Protein AF-A0A0M8WF80-F1 (afdb_monomer)

Secondary structure (DSSP, 8-state):
----TTTTSPPHHHHHHHHHHHHHHHHHHHHHHHHTTPPP--HHHHHHHHHHH-TTS-HHHHHHHHHHHHHHHHHHHHHHHT--SHHHHHHHHHHHHHHHHHS---S--HHHHHHHHHHHHHHTSTTHHHHHHHHHHHHHHHHHHHHHHHHHHHHHHTT------HHHHHTTGGGG-HHHHHHHHHTTS-HHHHHHTHHHHHHHHHHHHHHHHHHHHHHHHHHHTTSTT---GGGSS--HHHHHHHHHHHHHHHHHHHHHHHHTT-HHHHHHHHHHHHHHHHHTT--STTSSS------

Foldseek 3Di:
DDDDPPPPPDDPVRCVLLVVQLVLLLVLLVVLCVVLVQDDDQLSLLSSLQCQLAVPDHNVLQNLLSLLVSLLRSVVCCLVPPDDDLVVLCVVLVLLLVCLLPLDDPDSNSSSVSSSVSSVVLVPQPQCVVCSVVSSVLSVLLSVLSSVLQVVLQCVLVVHDDPDALVNNLSSLSVVVQCRSLVSNVSSDDNVLCVVCVVLLVLLLSLLSSLLLLLLLLLCVVPQVVDGRGDHSVVHPDDNVVSVVSSVVSLVVSCVSLVVVVVVVPSSSSSSNSSSVSSNVDSVPHDSPPHRDPDPPPD

Radius of gyration: 19.23 Å; Cα contacts (8 Å, |Δi|>4): 355; chains: 1; bounding box: 64×38×46 Å

Nearest PDB structures (foldseek):
  7e4n-assembly1_A-2  TM=9.044E-01  e=3.066E-11  Salinispora
  7e4o-assembly1_A-2  TM=8.721E-01  e=1.406E-10  Salinispora
  7e4m-assembly1_A-2  TM=9.069E-01  e=4.405E-10  Streptomyces sp.
  1hm7-assembly2_B  TM=6.864E-01  e=7.764E-04  Streptomyces exfoliatus
  1hm4-assembly2_B  TM=6.753E-01  e=1.089E-03  Streptomyces exfoliatus

Mean predicted aligned error: 4.6 Å

pLDDT: mean 92.35, std 11.31, range [33.09, 98.75]

Sequence (299 aa):
MTTVPFDDLPSPAQCTPITILALRLLADLRRWTAAFALRATPVEAMAMTAATISPWRSADDLRLTTRMYAWTYALDDEVEREITDQADLDALLGHCAEIVRTGRYDGVHPLLVALAAWQREVNDLSVHPRLSDLWVGKVDLALRGIRYDWVTGRARSGGRAVGTDVREYLGHADSILVWMANFGRWVTLPAAELLGELDTLVSAMDDLVVAVRLANDLATYSWERVEHGQNNVLMYDVTPDWVLR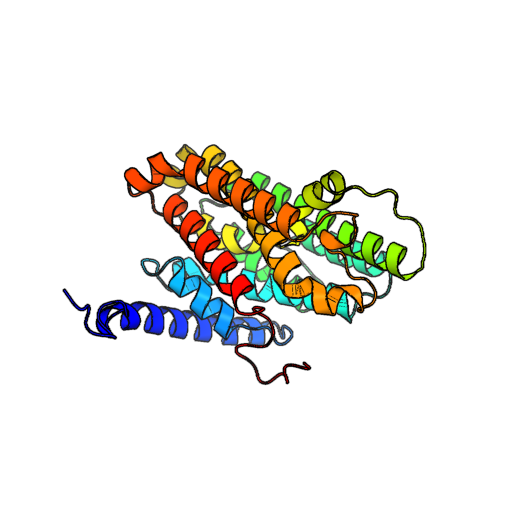EMHTAADSARRRLAELIAGGFAPAVEIVRQLDCALSFYAVADFRGWGSDAPAHR

Solvent-accessible surface area (backbone atoms only — not comparable to full-atom values): 16165 Å² total; per-residue (Å²): 133,83,77,60,100,61,74,88,52,81,50,71,78,69,46,46,60,33,52,56,39,14,53,52,34,32,57,49,42,57,52,52,40,58,76,38,64,48,67,94,51,42,48,50,45,42,17,45,48,52,18,65,38,44,60,89,58,55,52,78,50,40,45,54,19,43,47,33,45,45,47,53,51,40,49,50,53,43,56,74,72,68,48,85,51,68,68,61,43,53,50,55,50,50,50,55,57,49,16,70,76,66,31,55,65,90,72,80,54,38,66,56,45,45,51,12,55,52,35,42,59,45,68,74,29,89,34,29,83,82,42,44,68,60,50,50,52,53,48,54,45,17,50,51,14,44,52,48,36,49,54,51,9,37,38,47,65,70,73,42,88,70,96,67,50,63,67,62,55,59,75,28,28,46,44,66,44,57,66,63,24,51,47,28,51,57,50,62,43,66,51,74,71,51,63,77,46,40,71,56,54,51,55,25,47,54,26,35,35,46,16,49,38,41,35,45,36,68,58,43,42,86,58,43,77,78,45,83,34,48,70,51,71,73,78,53,91,52,51,73,70,54,46,52,50,51,22,50,52,26,42,52,48,19,50,61,66,32,45,65,43,40,76,70,65,38,61,71,45,44,35,52,51,36,43,46,55,48,49,49,57,40,31,74,77,42,65,70,72,66,42,70,52,100,52,82,73,82,122

Structure (mmCIF, N/CA/C/O backbone):
data_AF-A0A0M8WF80-F1
#
_entry.id   AF-A0A0M8WF80-F1
#
loop_
_atom_site.group_PDB
_atom_site.id
_atom_site.type_symbol
_atom_site.label_atom_id
_atom_site.label_alt_id
_atom_site.label_comp_id
_atom_site.label_asym_id
_atom_site.label_entity_id
_atom_site.label_seq_id
_atom_site.pdbx_PDB_ins_code
_atom_site.Cartn_x
_atom_site.Cartn_y
_atom_site.Cartn_z
_atom_site.occupancy
_atom_site.B_iso_or_equiv
_atom_site.auth_seq_id
_atom_site.auth_comp_id
_atom_site.auth_asym_id
_atom_site.auth_atom_id
_atom_site.pdbx_PDB_model_num
ATOM 1 N N . MET A 1 1 ? -39.642 -6.834 -15.676 1.00 52.38 1 MET A N 1
ATOM 2 C CA . MET A 1 1 ? -39.456 -5.778 -14.662 1.00 52.38 1 MET A CA 1
ATOM 3 C C . MET A 1 1 ? -38.337 -4.890 -15.159 1.00 52.38 1 MET A C 1
ATOM 5 O O . MET A 1 1 ? -37.216 -5.361 -15.260 1.00 52.38 1 MET A O 1
ATOM 9 N N . THR A 1 2 ? -38.661 -3.679 -15.598 1.00 55.66 2 THR A N 1
ATOM 10 C CA . THR A 1 2 ? -37.678 -2.654 -15.964 1.00 55.66 2 THR A CA 1
ATOM 11 C C . THR A 1 2 ? -37.137 -2.062 -14.670 1.00 55.66 2 THR A C 1
ATOM 13 O O . THR A 1 2 ? -37.904 -1.433 -13.943 1.00 55.66 2 THR A O 1
ATOM 16 N N . THR A 1 3 ? -35.870 -2.318 -14.351 1.00 54.72 3 THR A N 1
ATOM 17 C CA . THR A 1 3 ? -35.161 -1.590 -13.293 1.00 54.72 3 THR A CA 1
ATOM 18 C C . THR A 1 3 ? -35.194 -0.104 -13.641 1.00 54.72 3 THR A C 1
ATOM 20 O O . THR A 1 3 ? -35.004 0.273 -14.803 1.00 54.72 3 THR A O 1
ATOM 23 N N . VAL A 1 4 ? -35.545 0.748 -12.677 1.00 66.38 4 VAL A N 1
ATOM 24 C CA . VAL A 1 4 ? -35.508 2.195 -12.900 1.00 66.38 4 VAL A CA 1
ATOM 25 C C . VAL A 1 4 ? -34.024 2.569 -13.034 1.00 66.38 4 VAL A C 1
ATOM 27 O O . VAL A 1 4 ? -33.218 2.035 -12.274 1.00 66.38 4 VAL A O 1
ATOM 30 N N . PRO A 1 5 ? -33.622 3.445 -13.978 1.00 73.31 5 PRO A N 1
ATOM 31 C CA . PRO A 1 5 ? -32.215 3.659 -14.351 1.00 73.31 5 PRO A CA 1
ATOM 32 C C . PRO A 1 5 ? -31.241 4.088 -13.234 1.00 73.31 5 PRO A C 1
ATOM 34 O O . PRO A 1 5 ? -30.060 4.277 -13.509 1.00 73.31 5 PRO A O 1
ATOM 37 N N . PHE A 1 6 ? -31.712 4.274 -12.000 1.00 81.06 6 PHE A N 1
ATOM 38 C CA . PHE A 1 6 ? -30.934 4.768 -10.866 1.00 81.06 6 PHE A CA 1
ATOM 39 C C . PHE A 1 6 ? -31.042 3.889 -9.610 1.00 81.06 6 PHE A C 1
ATOM 41 O O . PHE A 1 6 ? -30.464 4.252 -8.590 1.00 81.06 6 PHE A O 1
ATOM 48 N N . ASP A 1 7 ? -31.745 2.751 -9.669 1.00 77.44 7 ASP A N 1
ATOM 49 C CA . ASP A 1 7 ? -31.930 1.869 -8.503 1.00 77.44 7 ASP A CA 1
ATOM 50 C C . ASP A 1 7 ? -30.621 1.177 -8.068 1.00 77.44 7 ASP A C 1
ATOM 52 O O . ASP A 1 7 ? -30.480 0.804 -6.905 1.00 77.44 7 ASP A O 1
ATOM 56 N N . ASP A 1 8 ? -29.647 1.057 -8.977 1.00 84.25 8 ASP A N 1
ATOM 57 C CA . ASP A 1 8 ? -28.341 0.430 -8.720 1.00 84.25 8 ASP A CA 1
ATOM 58 C C . ASP A 1 8 ? -27.296 1.409 -8.142 1.00 84.25 8 ASP A C 1
ATOM 60 O O . ASP A 1 8 ? -26.172 1.013 -7.824 1.00 84.25 8 ASP A O 1
ATOM 64 N N . LEU A 1 9 ? -27.634 2.698 -8.005 1.00 87.81 9 LEU A N 1
ATOM 65 C CA . LEU A 1 9 ? -26.727 3.699 -7.440 1.00 87.81 9 LEU A CA 1
ATOM 66 C C . LEU A 1 9 ? -26.820 3.731 -5.907 1.00 87.81 9 LEU A C 1
ATOM 68 O O . LEU A 1 9 ? -27.917 3.638 -5.349 1.00 87.81 9 LEU A O 1
ATOM 72 N N . PRO A 1 10 ? -25.698 3.945 -5.194 1.00 90.50 10 PRO A N 1
ATOM 73 C CA . PRO A 1 10 ? -25.752 4.158 -3.758 1.00 90.50 10 PRO A CA 1
ATOM 74 C C . PRO A 1 10 ? -26.556 5.425 -3.447 1.00 90.50 10 PRO A C 1
ATOM 76 O O . PRO A 1 10 ? -26.339 6.495 -4.021 1.00 90.50 10 PRO A O 1
ATOM 79 N N . SER A 1 11 ? -27.485 5.314 -2.501 1.00 92.12 11 SER A N 1
ATOM 80 C CA . SER A 1 11 ? -28.248 6.459 -2.012 1.00 92.12 11 SER A CA 1
ATOM 81 C C . SER A 1 11 ? -27.320 7.507 -1.378 1.00 92.12 11 SER A C 1
ATOM 83 O O . SER A 1 11 ? -26.292 7.157 -0.789 1.00 92.12 11 SER A O 1
ATOM 85 N N . PRO A 1 12 ? -27.696 8.800 -1.376 1.00 93.00 12 PRO A N 1
ATOM 86 C CA . PRO A 1 12 ? -26.919 9.833 -0.687 1.00 93.00 12 PRO A CA 1
ATOM 87 C C . PRO A 1 12 ? -26.644 9.508 0.790 1.00 93.00 12 PRO A C 1
ATOM 89 O O . PRO A 1 12 ? -25.575 9.827 1.312 1.00 93.00 12 PRO A O 1
ATOM 92 N N . ALA A 1 13 ? -27.577 8.822 1.460 1.00 93.81 13 ALA A N 1
ATOM 93 C CA . ALA A 1 13 ? -27.411 8.379 2.841 1.00 93.81 13 ALA A CA 1
ATOM 94 C C . ALA A 1 13 ? -26.312 7.309 2.992 1.00 93.81 13 ALA A C 1
ATOM 96 O O . ALA A 1 13 ? -25.599 7.321 3.991 1.00 93.81 13 ALA A O 1
ATOM 97 N N . GLN A 1 14 ? -26.130 6.431 1.997 1.00 91.94 14 GLN A N 1
ATOM 98 C CA . GLN A 1 14 ? -25.033 5.453 1.965 1.00 91.94 14 GLN A CA 1
ATOM 99 C C . GLN A 1 14 ? -23.679 6.112 1.661 1.00 91.94 14 GLN A C 1
ATOM 101 O O . GLN A 1 14 ? -22.661 5.690 2.203 1.00 91.94 14 GLN A O 1
ATOM 106 N N . CYS A 1 15 ? -23.658 7.169 0.844 1.00 95.69 15 CYS A N 1
ATOM 107 C CA . CYS A 1 15 ? -22.426 7.886 0.496 1.00 95.69 15 CYS A CA 1
ATOM 108 C C . CYS A 1 15 ? -21.924 8.803 1.624 1.00 95.69 15 CYS A C 1
ATOM 110 O O . CYS A 1 15 ? -20.719 8.933 1.829 1.00 95.69 15 CYS A O 1
ATOM 112 N N . THR A 1 16 ? -22.838 9.431 2.370 1.00 96.94 16 THR A N 1
ATOM 113 C CA . THR A 1 16 ? -22.512 10.487 3.349 1.00 96.94 16 THR A CA 1
ATOM 114 C C . THR A 1 16 ? -21.449 10.078 4.385 1.00 96.94 16 THR A C 1
ATOM 116 O O . THR A 1 16 ? -20.495 10.841 4.569 1.00 96.94 16 THR A O 1
ATOM 119 N N . PRO A 1 17 ? -21.528 8.902 5.044 1.00 96.25 17 PRO A N 1
ATOM 120 C CA . PRO A 1 17 ? -20.507 8.481 6.006 1.00 96.25 17 PRO A CA 1
ATOM 121 C C . PRO A 1 17 ? -19.112 8.346 5.384 1.00 96.25 17 PRO A C 1
ATOM 123 O O . PRO A 1 17 ? -18.131 8.798 5.974 1.00 96.25 17 PRO A O 1
ATOM 126 N N . ILE A 1 18 ? -19.034 7.795 4.166 1.00 97.69 18 ILE A N 1
ATOM 127 C CA . ILE A 1 18 ? -17.782 7.626 3.416 1.00 97.69 18 ILE A CA 1
ATOM 128 C C . ILE A 1 18 ? -17.190 8.997 3.086 1.00 97.69 18 ILE A C 1
ATOM 130 O O . ILE A 1 18 ? -16.006 9.231 3.320 1.00 97.69 18 ILE A O 1
ATOM 134 N N . THR A 1 19 ? -18.016 9.935 2.614 1.00 97.94 19 THR A N 1
ATOM 135 C CA . THR A 1 19 ? -17.585 11.306 2.311 1.00 97.94 19 THR A CA 1
ATOM 136 C C . THR A 1 19 ? -17.040 12.020 3.548 1.00 97.94 19 THR A C 1
ATOM 138 O O . THR A 1 19 ? -15.973 12.627 3.485 1.00 97.94 19 THR A O 1
ATOM 141 N N . ILE A 1 20 ? -17.728 11.935 4.691 1.00 98.25 20 ILE A N 1
ATOM 142 C CA . ILE A 1 20 ? -17.270 12.568 5.939 1.00 98.25 20 ILE A CA 1
A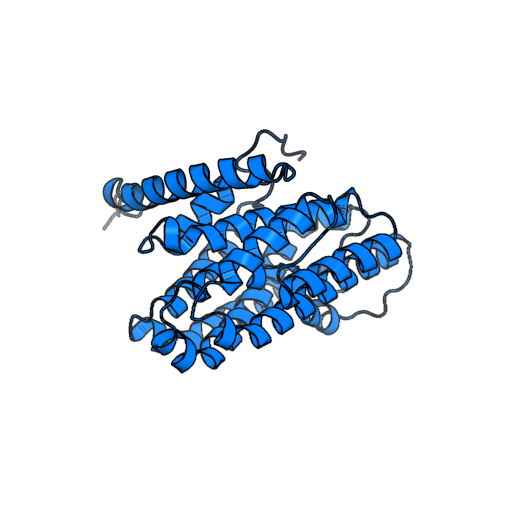TOM 143 C C . ILE A 1 20 ? -15.938 11.965 6.400 1.00 98.25 20 ILE A C 1
ATOM 145 O O . ILE A 1 20 ? -15.037 12.707 6.801 1.00 98.25 20 ILE A O 1
ATOM 149 N N . LEU A 1 21 ? -15.798 10.638 6.335 1.00 98.69 21 LEU A N 1
ATOM 150 C CA . LEU A 1 21 ? -14.553 9.954 6.676 1.00 98.69 21 LEU A CA 1
ATOM 151 C C . LEU A 1 21 ? -13.411 10.388 5.745 1.00 98.69 21 LEU A C 1
ATOM 153 O O . LEU A 1 21 ? -12.359 10.797 6.232 1.00 98.69 21 LEU A O 1
ATOM 157 N N . ALA A 1 22 ? -13.642 10.401 4.430 1.00 98.31 22 ALA A N 1
ATOM 158 C CA . ALA A 1 22 ? -12.660 10.840 3.440 1.00 98.31 22 ALA A CA 1
ATOM 159 C C . ALA A 1 22 ? -12.199 12.286 3.684 1.00 98.31 22 ALA A C 1
ATOM 161 O O . ALA A 1 22 ? -11.003 12.559 3.667 1.00 98.31 22 ALA A O 1
ATOM 162 N N . LEU A 1 23 ? -13.113 13.214 3.988 1.00 98.44 23 LEU A N 1
ATOM 163 C CA . LEU A 1 23 ? -12.756 14.609 4.277 1.00 98.44 23 LEU A CA 1
ATOM 164 C C . LEU A 1 23 ? -11.895 14.751 5.541 1.00 98.44 23 LEU A C 1
ATOM 166 O O . LEU A 1 23 ? -10.972 15.566 5.570 1.00 98.44 23 LEU A O 1
ATOM 170 N N . ARG A 1 24 ? -12.162 13.952 6.581 1.00 98.62 24 ARG A N 1
ATOM 171 C CA . ARG A 1 24 ? -11.342 13.935 7.804 1.00 98.62 24 ARG A CA 1
ATOM 172 C C . ARG A 1 24 ? -9.942 13.393 7.536 1.00 98.62 24 ARG A C 1
ATOM 174 O O . ARG A 1 24 ? -8.969 13.997 7.985 1.00 98.62 24 ARG A O 1
ATOM 181 N N . LEU A 1 25 ? -9.847 12.304 6.774 1.00 98.50 25 LEU A N 1
ATOM 182 C CA . LEU A 1 25 ? -8.573 11.714 6.360 1.00 98.50 25 LEU A CA 1
ATOM 183 C C . LEU A 1 25 ? -7.767 12.673 5.482 1.00 98.50 25 LEU A C 1
ATOM 185 O O . LEU A 1 25 ? -6.581 12.868 5.720 1.00 98.50 25 LEU A O 1
ATOM 189 N N . LEU A 1 26 ? -8.418 13.344 4.531 1.00 97.69 26 LEU A N 1
ATOM 190 C CA . LEU A 1 26 ? -7.787 14.348 3.677 1.00 97.69 26 LEU A CA 1
ATOM 191 C C . LEU A 1 26 ? -7.235 15.524 4.491 1.00 97.69 26 LEU A C 1
ATOM 193 O O . LEU A 1 26 ? -6.127 15.997 4.235 1.00 97.69 26 LEU A O 1
ATOM 197 N N . ALA A 1 27 ? -7.987 15.995 5.489 1.00 98.19 27 ALA A N 1
ATOM 198 C CA . ALA A 1 27 ? -7.524 17.057 6.372 1.00 98.19 27 ALA A CA 1
ATOM 199 C C . ALA A 1 27 ? -6.285 16.638 7.181 1.00 98.19 27 ALA A C 1
ATOM 201 O O . ALA A 1 27 ? -5.396 17.464 7.386 1.00 98.19 27 ALA A O 1
ATOM 202 N N . ASP A 1 28 ? -6.208 15.384 7.639 1.00 98.06 28 ASP A N 1
ATOM 203 C CA . ASP A 1 28 ? -5.004 14.857 8.293 1.00 98.06 28 ASP A CA 1
ATOM 204 C C . ASP A 1 28 ? -3.828 14.725 7.328 1.00 98.06 28 ASP A C 1
ATOM 206 O O . ASP A 1 28 ? -2.753 15.250 7.615 1.00 98.06 28 ASP A O 1
ATOM 210 N N . LEU A 1 29 ? -4.052 14.116 6.162 1.00 96.69 29 LEU A N 1
ATOM 211 C CA . LEU A 1 29 ? -3.037 13.946 5.128 1.00 96.69 29 LEU A CA 1
ATOM 212 C C . LEU A 1 29 ? -2.393 15.270 4.741 1.00 96.69 29 LEU A C 1
ATOM 214 O O . LEU A 1 29 ? -1.175 15.375 4.784 1.00 96.69 29 LEU A O 1
ATOM 218 N N . ARG A 1 30 ? -3.193 16.300 4.440 1.00 96.25 30 ARG A N 1
ATOM 219 C CA . ARG A 1 30 ? -2.676 17.625 4.064 1.00 96.25 30 ARG A CA 1
ATOM 220 C C . ARG A 1 30 ? -1.822 18.254 5.161 1.00 96.25 30 ARG A C 1
ATOM 222 O O . ARG A 1 30 ? -0.816 18.884 4.857 1.00 96.25 30 ARG A O 1
ATOM 229 N N . ARG A 1 31 ? -2.200 18.091 6.435 1.00 97.19 31 ARG A N 1
ATOM 230 C CA . ARG A 1 31 ? -1.369 18.567 7.554 1.00 97.19 31 ARG A CA 1
ATOM 231 C C . ARG A 1 31 ? -0.066 17.782 7.645 1.00 97.19 31 ARG A C 1
ATOM 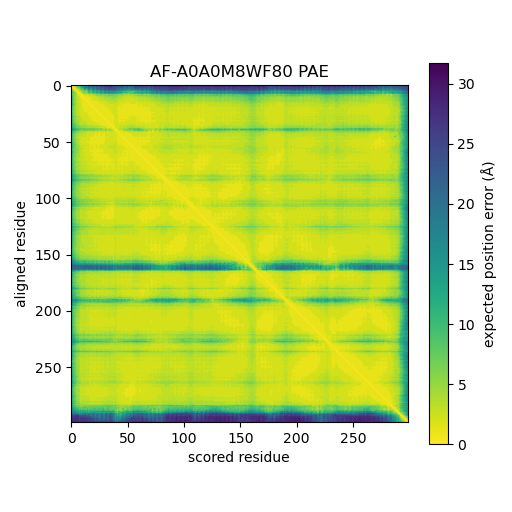233 O O . ARG A 1 31 ? 0.983 18.384 7.840 1.00 97.19 31 ARG A O 1
ATOM 240 N N . TRP A 1 32 ? -0.138 16.459 7.524 1.00 97.38 32 TRP A N 1
ATOM 241 C CA . TRP A 1 32 ? 1.015 15.579 7.670 1.00 97.38 32 TRP A CA 1
ATOM 242 C C . TRP A 1 32 ? 2.021 15.762 6.528 1.00 97.38 32 TRP A C 1
ATOM 244 O O . TRP A 1 32 ? 3.193 16.007 6.794 1.00 97.38 32 TRP A O 1
ATOM 254 N N . THR A 1 33 ? 1.576 15.747 5.268 1.00 96.19 33 THR A N 1
ATOM 255 C CA . THR A 1 33 ? 2.460 15.954 4.110 1.00 96.19 33 THR A CA 1
ATOM 256 C C . THR A 1 33 ? 3.101 17.342 4.124 1.00 96.19 33 THR A C 1
ATOM 258 O O . THR A 1 33 ? 4.296 17.452 3.859 1.00 96.19 33 THR A O 1
ATOM 261 N N . ALA A 1 34 ? 2.361 18.385 4.522 1.00 95.88 34 ALA A N 1
ATOM 262 C CA . ALA A 1 34 ? 2.909 19.731 4.683 1.00 95.88 34 ALA A CA 1
ATOM 263 C C . ALA A 1 34 ? 3.950 19.815 5.812 1.00 95.88 34 ALA A C 1
ATOM 265 O O . ALA A 1 34 ? 4.983 20.456 5.638 1.00 95.88 34 ALA A O 1
ATOM 266 N N . ALA A 1 35 ? 3.712 19.151 6.949 1.00 97.12 35 ALA A N 1
ATOM 267 C CA . ALA A 1 35 ? 4.634 19.160 8.087 1.00 97.12 35 ALA A CA 1
ATOM 268 C C . ALA A 1 35 ? 6.003 18.548 7.756 1.00 97.12 35 ALA A C 1
ATOM 270 O O . ALA A 1 35 ? 7.011 18.971 8.319 1.00 97.12 35 ALA A O 1
ATOM 271 N N . PHE A 1 36 ? 6.041 17.582 6.838 1.00 96.56 36 PHE A N 1
ATOM 272 C CA . PHE A 1 36 ? 7.277 16.949 6.381 1.00 96.56 36 PHE A CA 1
ATOM 273 C C . PHE A 1 36 ? 7.777 17.477 5.038 1.00 96.56 36 PHE A C 1
ATOM 275 O O . PHE A 1 36 ? 8.780 16.971 4.556 1.00 96.56 36 PHE A O 1
ATOM 282 N N . ALA A 1 37 ? 7.111 18.470 4.438 1.00 94.94 37 ALA A N 1
ATOM 283 C CA . ALA A 1 37 ? 7.419 18.965 3.096 1.00 94.94 37 ALA A CA 1
ATOM 284 C C . ALA A 1 37 ? 7.544 17.832 2.055 1.00 94.94 37 ALA A C 1
ATOM 286 O O . ALA A 1 37 ? 8.437 17.844 1.207 1.00 94.94 37 ALA A O 1
ATOM 287 N N . LEU A 1 38 ? 6.657 16.832 2.137 1.00 92.44 38 LEU A N 1
ATOM 288 C CA . LEU A 1 38 ? 6.600 15.781 1.125 1.00 92.44 38 LEU A CA 1
ATOM 289 C C . LEU A 1 38 ? 6.183 16.385 -0.215 1.00 92.44 38 LEU A C 1
ATOM 291 O O . LEU A 1 38 ? 5.357 17.302 -0.269 1.00 92.44 38 LEU A O 1
ATOM 295 N N . ARG A 1 39 ? 6.745 15.843 -1.299 1.00 84.88 39 ARG A N 1
ATOM 296 C CA . ARG A 1 39 ? 6.331 16.188 -2.661 1.00 84.88 39 ARG A CA 1
ATOM 297 C C . ARG A 1 39 ? 4.829 15.947 -2.837 1.00 84.88 39 ARG A C 1
ATOM 299 O O . ARG A 1 39 ? 4.203 15.193 -2.087 1.00 84.88 39 ARG A O 1
ATOM 306 N N . ALA A 1 40 ? 4.246 16.636 -3.815 1.00 82.62 40 ALA A N 1
ATOM 307 C CA . ALA A 1 40 ? 2.822 16.533 -4.094 1.00 82.62 40 ALA A CA 1
ATOM 308 C C . ALA A 1 40 ? 2.459 15.086 -4.460 1.00 82.62 40 ALA A C 1
ATOM 310 O O . ALA A 1 40 ? 2.938 14.557 -5.453 1.00 82.62 40 ALA A O 1
ATOM 311 N N . THR A 1 41 ? 1.592 14.476 -3.657 1.00 84.88 41 THR A N 1
ATOM 312 C CA . THR A 1 41 ? 1.057 13.123 -3.854 1.00 84.88 41 THR A CA 1
ATOM 313 C C . THR A 1 41 ? -0.466 13.195 -4.007 1.00 84.88 41 THR A C 1
ATOM 315 O O . THR A 1 41 ? -1.061 14.202 -3.604 1.00 84.88 41 THR A O 1
ATOM 318 N N . PRO A 1 42 ? -1.132 12.180 -4.593 1.00 88.56 42 PRO A N 1
ATOM 319 C CA . PRO A 1 42 ? -2.586 12.188 -4.806 1.00 88.56 42 PRO A CA 1
ATOM 320 C C . PRO A 1 42 ? -3.376 11.954 -3.498 1.00 88.56 42 PRO A C 1
ATOM 322 O O . PRO A 1 42 ? -4.106 10.973 -3.342 1.00 88.56 42 PRO A O 1
ATOM 325 N N . VAL A 1 43 ? -3.227 12.855 -2.522 1.00 92.12 43 VAL A N 1
ATOM 326 C CA . VAL A 1 43 ? -3.770 12.714 -1.158 1.00 92.12 43 VAL A CA 1
ATOM 327 C C . VAL A 1 43 ? -5.298 12.621 -1.119 1.00 92.12 43 VAL A C 1
ATOM 329 O O . VAL A 1 43 ? -5.853 11.942 -0.256 1.00 92.12 43 VAL A O 1
ATOM 332 N N . GLU A 1 44 ? -5.999 13.244 -2.064 1.00 92.69 44 GL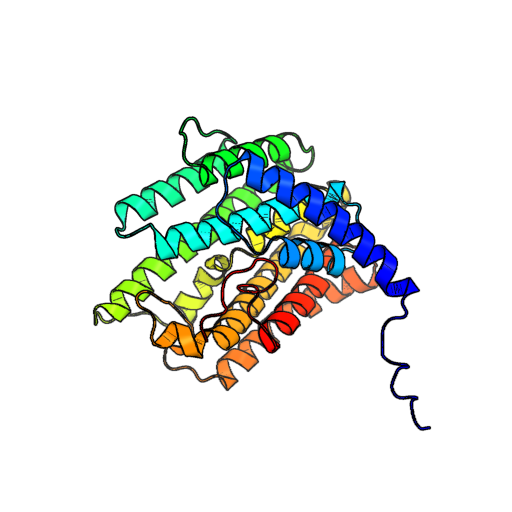U A N 1
ATOM 333 C CA . GLU A 1 44 ? -7.448 13.137 -2.235 1.00 92.69 44 GLU A CA 1
ATOM 334 C C . GLU A 1 44 ? -7.847 11.706 -2.607 1.00 92.69 44 GLU A C 1
ATOM 336 O O . GLU A 1 44 ? -8.726 11.127 -1.962 1.00 92.69 44 GLU A O 1
ATOM 341 N N . ALA A 1 45 ? -7.177 11.113 -3.601 1.00 90.94 45 ALA A N 1
ATOM 342 C CA . ALA A 1 45 ? -7.430 9.738 -4.018 1.00 90.94 45 ALA A CA 1
ATOM 343 C C . ALA A 1 45 ? -7.139 8.753 -2.878 1.00 90.94 45 ALA A C 1
ATOM 345 O O . ALA A 1 45 ? -7.931 7.844 -2.630 1.00 90.94 45 ALA A O 1
ATOM 346 N N . MET A 1 46 ? -6.064 8.974 -2.116 1.00 93.00 46 MET A N 1
ATOM 347 C CA . MET A 1 46 ? -5.710 8.143 -0.959 1.00 93.00 46 MET A CA 1
ATOM 348 C C . MET A 1 46 ? -6.755 8.211 0.155 1.00 93.00 46 MET A C 1
ATOM 350 O O . MET A 1 46 ? -7.146 7.178 0.703 1.00 93.00 46 MET A O 1
ATOM 354 N N . ALA A 1 47 ? -7.235 9.414 0.482 1.00 95.88 47 ALA A N 1
ATOM 355 C CA . ALA A 1 47 ? -8.266 9.606 1.495 1.00 95.88 47 ALA A CA 1
ATOM 356 C C . ALA A 1 47 ? -9.587 8.932 1.096 1.00 95.88 47 ALA A C 1
ATOM 358 O O . ALA A 1 47 ? -10.192 8.226 1.907 1.00 95.88 47 ALA A O 1
ATOM 359 N N . MET A 1 48 ? -10.016 9.107 -0.160 1.00 95.31 48 MET A N 1
ATOM 360 C CA . MET A 1 48 ? -11.220 8.462 -0.695 1.00 95.31 48 MET A CA 1
ATOM 361 C C . MET A 1 48 ? -11.087 6.938 -0.718 1.00 95.31 48 MET A C 1
ATOM 363 O O . MET A 1 48 ? -12.019 6.236 -0.323 1.00 95.31 48 MET A O 1
ATOM 367 N N . THR A 1 49 ? -9.925 6.424 -1.121 1.00 94.75 49 THR A N 1
ATOM 368 C CA . THR A 1 49 ? -9.635 4.985 -1.176 1.00 94.75 49 THR A CA 1
ATOM 369 C C . THR A 1 49 ? -9.689 4.361 0.212 1.00 94.75 49 THR A C 1
ATOM 371 O O . THR A 1 49 ? -10.410 3.389 0.425 1.00 94.75 49 THR A O 1
ATOM 374 N N . ALA A 1 50 ? -9.009 4.951 1.199 1.00 96.75 50 ALA A N 1
ATOM 375 C CA . ALA A 1 50 ? -9.029 4.447 2.570 1.00 96.75 50 ALA A CA 1
ATOM 376 C C . ALA A 1 50 ? -10.441 4.456 3.178 1.00 96.75 50 ALA A C 1
ATOM 378 O O . ALA A 1 50 ? -10.854 3.455 3.767 1.00 96.75 50 ALA A O 1
ATOM 379 N N . ALA A 1 51 ? -11.197 5.544 2.987 1.00 97.62 51 ALA A N 1
ATOM 380 C CA . ALA A 1 51 ? -12.576 5.647 3.462 1.00 97.62 51 ALA A CA 1
ATOM 381 C C . ALA A 1 51 ? -13.510 4.638 2.778 1.00 97.62 51 ALA A C 1
ATOM 383 O O . ALA A 1 51 ? -14.412 4.098 3.414 1.00 97.62 51 ALA A O 1
ATOM 384 N N . THR A 1 52 ? -13.291 4.368 1.490 1.00 96.12 52 THR A N 1
ATOM 385 C CA . THR A 1 52 ? -14.088 3.404 0.724 1.00 96.12 52 THR A CA 1
ATOM 386 C C . THR A 1 52 ? -13.764 1.971 1.124 1.00 96.12 52 THR A C 1
ATOM 388 O O . THR A 1 52 ? -14.675 1.156 1.225 1.00 96.12 52 THR A O 1
ATOM 391 N N . ILE A 1 53 ? -12.502 1.640 1.402 1.00 97.12 53 ILE A N 1
ATOM 392 C CA . ILE A 1 53 ? -12.110 0.286 1.816 1.00 97.12 53 ILE A CA 1
ATOM 393 C C . ILE A 1 53 ? -12.640 -0.037 3.217 1.00 97.12 53 ILE A C 1
ATOM 395 O O . ILE A 1 53 ? -13.210 -1.108 3.405 1.00 97.12 53 ILE A O 1
ATOM 399 N N . SER A 1 54 ? -12.538 0.894 4.166 1.00 96.69 54 SER A N 1
ATOM 400 C CA . SER A 1 54 ? -12.853 0.646 5.581 1.00 96.69 54 SER A CA 1
ATOM 401 C C . SER A 1 54 ? -13.865 1.656 6.149 1.00 96.69 54 SER A C 1
ATOM 403 O O . SER A 1 54 ? -13.556 2.347 7.122 1.00 96.69 54 SER A O 1
ATOM 405 N N . PRO A 1 55 ? -15.087 1.774 5.593 1.00 96.81 55 PRO A N 1
ATOM 406 C CA . PRO A 1 55 ? -16.031 2.840 5.952 1.00 96.81 55 PRO A CA 1
ATOM 407 C C . PRO A 1 55 ? -16.570 2.756 7.387 1.00 96.81 55 PRO A C 1
ATOM 409 O O . PRO A 1 55 ? -17.184 3.703 7.872 1.00 96.81 55 PRO A O 1
ATOM 412 N N . TRP A 1 56 ? -16.361 1.625 8.065 1.00 95.75 56 TRP A N 1
ATOM 413 C CA . TRP A 1 56 ? -16.716 1.415 9.470 1.00 95.75 56 TRP A CA 1
ATOM 414 C C . TRP A 1 56 ? -15.637 1.877 10.455 1.00 95.75 56 TRP A C 1
ATOM 416 O O . TRP A 1 56 ? -15.916 1.967 11.649 1.00 95.75 56 TRP A O 1
ATOM 426 N N . ARG A 1 57 ? -14.409 2.139 9.991 1.00 96.50 57 ARG A N 1
ATOM 427 C CA . ARG A 1 57 ? -13.318 2.606 10.850 1.00 96.50 57 ARG A CA 1
ATOM 428 C C . ARG A 1 57 ? -13.407 4.107 11.107 1.00 96.50 57 ARG A C 1
ATOM 430 O O . ARG A 1 57 ? -13.980 4.865 10.322 1.00 96.50 57 ARG A O 1
ATOM 437 N N . SER A 1 58 ? -12.801 4.550 12.206 1.00 97.38 58 SER A N 1
ATOM 438 C CA . SER A 1 58 ? -12.633 5.976 12.473 1.00 97.38 58 SER A CA 1
ATOM 439 C C . SER A 1 58 ? -11.492 6.573 11.637 1.00 97.38 58 SER A C 1
ATOM 441 O O . SER A 1 58 ? -10.657 5.864 11.072 1.00 97.38 58 SER A O 1
ATOM 443 N N . ALA A 1 59 ? -11.434 7.906 11.574 1.00 97.94 59 ALA A N 1
ATOM 444 C CA . ALA A 1 59 ? -10.310 8.593 10.940 1.00 97.94 59 ALA A CA 1
ATOM 445 C C . ALA A 1 59 ? -8.988 8.326 11.683 1.00 97.94 59 ALA A C 1
ATOM 447 O O . ALA A 1 59 ? -7.945 8.211 11.042 1.00 97.94 59 ALA A O 1
ATOM 448 N N . ASP A 1 60 ? -9.035 8.171 13.009 1.00 96.81 60 ASP A N 1
ATOM 449 C CA . ASP A 1 60 ? -7.848 7.897 13.819 1.00 96.81 60 ASP A CA 1
ATOM 450 C C . ASP A 1 60 ? -7.295 6.489 13.565 1.00 96.81 60 ASP A C 1
ATOM 452 O O . ASP A 1 60 ? -6.079 6.325 13.480 1.00 96.81 60 ASP A O 1
ATOM 456 N N . ASP A 1 61 ? -8.165 5.497 13.340 1.00 96.06 61 ASP A N 1
ATOM 457 C CA . ASP A 1 61 ? -7.754 4.122 13.008 1.00 96.06 61 ASP A CA 1
ATOM 458 C C . ASP A 1 61 ? -7.075 4.023 11.635 1.00 96.06 61 ASP A C 1
ATOM 460 O O . ASP A 1 61 ? -6.292 3.105 11.380 1.00 96.06 61 ASP A O 1
ATOM 464 N N . LEU A 1 62 ? -7.409 4.946 10.729 1.00 97.69 62 LEU A N 1
ATOM 465 C CA . LEU A 1 62 ? -6.957 4.952 9.339 1.00 97.69 62 LEU A CA 1
ATOM 466 C C . LEU A 1 62 ? -5.821 5.944 9.068 1.00 97.69 62 LEU A C 1
ATOM 468 O O . LEU A 1 62 ? -5.185 5.836 8.020 1.00 97.69 62 LEU A O 1
ATOM 472 N N . ARG A 1 63 ? -5.506 6.862 9.993 1.00 97.56 63 ARG A N 1
ATOM 473 C CA . ARG A 1 63 ? -4.503 7.920 9.763 1.00 97.56 63 ARG A CA 1
ATOM 474 C C . ARG A 1 63 ? -3.126 7.370 9.388 1.00 97.56 63 ARG A C 1
ATOM 476 O O . ARG A 1 63 ? -2.496 7.874 8.462 1.00 97.56 63 ARG A O 1
ATOM 483 N N . LEU A 1 64 ? -2.673 6.304 10.055 1.00 97.81 64 LEU A N 1
ATOM 484 C CA . LEU A 1 64 ? -1.395 5.650 9.749 1.00 97.81 64 LEU A CA 1
ATOM 485 C C . LEU A 1 64 ? -1.402 5.034 8.347 1.00 97.81 64 LEU A C 1
ATOM 487 O O . LEU A 1 64 ? -0.443 5.214 7.601 1.00 97.81 64 LEU A O 1
ATOM 491 N N . THR A 1 65 ? -2.504 4.387 7.966 1.00 97.56 65 THR A N 1
ATOM 492 C CA . THR A 1 65 ? -2.701 3.810 6.625 1.00 97.56 65 THR A CA 1
ATOM 493 C C . THR A 1 65 ? -2.605 4.892 5.555 1.00 97.56 65 THR A C 1
ATOM 495 O O . THR A 1 65 ? -1.833 4.772 4.610 1.00 97.56 65 THR A O 1
ATOM 498 N N . THR A 1 66 ? -3.347 5.991 5.717 1.00 97.25 66 THR A N 1
ATOM 499 C CA . THR A 1 66 ? -3.361 7.069 4.724 1.00 97.25 66 THR A CA 1
ATOM 500 C C . THR A 1 66 ? -2.020 7.776 4.612 1.00 97.25 66 THR A C 1
ATOM 502 O O . THR A 1 66 ? -1.562 8.025 3.502 1.00 97.25 66 THR A O 1
ATOM 505 N N . ARG A 1 67 ? -1.347 8.052 5.734 1.00 97.81 67 ARG A N 1
ATOM 506 C CA . ARG A 1 67 ? -0.003 8.651 5.722 1.00 97.81 67 ARG A CA 1
ATOM 507 C C . ARG A 1 67 ? 1.003 7.752 5.012 1.00 97.81 67 ARG A C 1
ATOM 509 O O . ARG A 1 67 ? 1.833 8.256 4.264 1.00 97.81 67 ARG A O 1
ATOM 516 N N . MET A 1 68 ? 0.893 6.436 5.195 1.00 97.88 68 MET A N 1
ATOM 517 C CA . MET A 1 68 ? 1.749 5.491 4.490 1.00 97.88 68 MET A CA 1
ATOM 518 C C . MET A 1 68 ? 1.420 5.419 2.995 1.00 97.88 68 MET A C 1
ATOM 520 O O . MET A 1 68 ? 2.356 5.383 2.212 1.00 97.88 68 MET A O 1
ATOM 524 N N . TYR A 1 69 ? 0.149 5.526 2.570 1.00 95.50 69 TYR A N 1
ATOM 525 C CA . TYR A 1 69 ? -0.158 5.738 1.143 1.00 95.50 69 TYR A CA 1
ATOM 526 C C . TYR A 1 69 ? 0.575 6.974 0.596 1.00 95.50 69 TYR A C 1
ATOM 528 O O . TYR A 1 69 ? 1.236 6.894 -0.432 1.00 95.50 69 TYR A O 1
ATOM 536 N N . ALA A 1 70 ? 0.508 8.117 1.288 1.00 95.56 70 ALA A N 1
ATOM 537 C CA . ALA A 1 70 ? 1.195 9.332 0.838 1.00 95.56 70 ALA A CA 1
ATOM 538 C C . ALA A 1 70 ? 2.711 9.130 0.761 1.00 95.56 70 ALA A C 1
ATOM 540 O O . ALA A 1 70 ? 3.355 9.542 -0.199 1.00 95.56 70 ALA A O 1
ATOM 541 N N . TRP A 1 71 ? 3.275 8.447 1.752 1.00 97.75 71 TRP A N 1
ATOM 542 C CA . TRP A 1 71 ? 4.694 8.145 1.791 1.00 97.75 71 TRP A CA 1
ATOM 543 C C . TRP A 1 71 ? 5.146 7.216 0.656 1.00 97.75 71 TRP A C 1
ATOM 545 O O . TRP A 1 71 ? 6.164 7.496 0.031 1.00 97.75 71 TRP A O 1
ATOM 555 N N . THR A 1 72 ? 4.395 6.152 0.346 1.00 96.50 72 THR A N 1
ATOM 556 C CA . THR A 1 72 ? 4.771 5.195 -0.708 1.00 96.50 72 THR A CA 1
ATOM 557 C C . THR A 1 72 ? 4.776 5.837 -2.090 1.00 96.50 72 THR A C 1
ATOM 559 O O . THR A 1 72 ? 5.682 5.566 -2.867 1.00 96.50 72 THR A O 1
ATOM 562 N N . TYR A 1 73 ? 3.829 6.737 -2.383 1.00 94.31 73 TYR A N 1
ATOM 563 C CA . TYR A 1 73 ? 3.861 7.509 -3.634 1.00 94.31 73 TYR A CA 1
ATOM 564 C C . TYR A 1 73 ? 5.024 8.502 -3.670 1.00 94.31 73 TYR A C 1
ATOM 566 O O . TYR A 1 73 ? 5.654 8.658 -4.706 1.00 94.31 73 TYR A O 1
ATOM 574 N N . ALA A 1 74 ? 5.338 9.153 -2.546 1.00 95.38 74 ALA A N 1
ATOM 575 C CA . ALA A 1 74 ? 6.495 10.042 -2.486 1.00 95.38 74 ALA A CA 1
ATOM 576 C C . ALA A 1 74 ? 7.820 9.282 -2.683 1.00 95.38 74 ALA A C 1
ATOM 578 O O . ALA A 1 74 ? 8.745 9.837 -3.267 1.00 95.38 74 ALA A O 1
ATOM 579 N N . LEU A 1 75 ? 7.919 8.034 -2.201 1.00 97.00 75 LEU A N 1
ATOM 580 C CA . LEU A 1 75 ? 9.093 7.175 -2.407 1.00 97.00 75 LEU A CA 1
ATOM 581 C C . LEU A 1 75 ? 9.253 6.810 -3.872 1.00 97.00 75 LEU A C 1
ATOM 583 O O . LEU A 1 75 ? 10.352 6.897 -4.407 1.00 97.00 75 LEU A O 1
ATOM 587 N N . ASP A 1 76 ? 8.157 6.402 -4.487 1.00 94.19 76 ASP A N 1
ATOM 588 C CA . ASP A 1 76 ? 8.115 6.060 -5.894 1.00 94.19 76 ASP A CA 1
ATOM 589 C C . ASP A 1 76 ? 8.536 7.257 -6.776 1.00 94.19 76 ASP A C 1
ATOM 591 O O . ASP A 1 76 ? 9.493 7.135 -7.538 1.00 94.19 76 ASP A O 1
ATOM 595 N N . ASP A 1 77 ? 7.972 8.453 -6.547 1.00 92.25 77 ASP A N 1
ATOM 596 C CA . ASP A 1 77 ? 8.389 9.695 -7.223 1.00 92.25 77 ASP A CA 1
ATOM 597 C C . ASP A 1 77 ? 9.889 10.001 -7.032 1.00 92.25 77 ASP A C 1
ATOM 599 O O . ASP A 1 77 ? 10.560 10.441 -7.967 1.00 92.25 77 ASP A O 1
ATOM 603 N N . GLU A 1 78 ? 10.424 9.810 -5.822 1.00 95.25 78 GLU A N 1
ATOM 604 C CA . GLU A 1 78 ? 11.842 10.048 -5.525 1.00 95.25 78 GLU A CA 1
ATOM 605 C C . GLU A 1 78 ? 12.737 9.091 -6.331 1.00 95.25 78 GLU A C 1
ATOM 607 O O . GLU A 1 78 ? 13.693 9.521 -6.981 1.00 95.25 78 GLU A O 1
ATOM 612 N N . VAL A 1 79 ? 12.394 7.798 -6.343 1.00 95.50 79 VAL A N 1
ATOM 613 C CA . VAL A 1 79 ? 13.138 6.753 -7.061 1.00 95.50 79 VAL A CA 1
ATOM 614 C C . VAL A 1 79 ? 13.085 6.958 -8.575 1.00 95.50 79 VAL A C 1
ATOM 616 O O . VAL A 1 79 ? 14.106 6.785 -9.246 1.00 95.50 79 VAL A O 1
ATOM 619 N N . GLU A 1 80 ? 11.925 7.323 -9.120 1.00 90.69 80 GLU A N 1
ATOM 620 C CA . GLU A 1 80 ? 11.748 7.497 -10.562 1.00 90.69 80 GLU A CA 1
ATOM 621 C C . GLU A 1 80 ? 12.390 8.786 -11.092 1.00 90.69 80 GLU A C 1
ATOM 623 O O . GLU A 1 80 ? 12.916 8.797 -12.208 1.00 90.69 80 GLU A O 1
ATOM 628 N N . ARG A 1 81 ? 12.357 9.882 -10.320 1.00 88.38 81 ARG A N 1
ATOM 629 C CA . ARG A 1 81 ? 12.667 11.227 -10.844 1.00 88.38 81 ARG A CA 1
ATOM 630 C C . ARG A 1 81 ? 14.020 11.766 -10.411 1.00 88.38 81 ARG A C 1
ATOM 632 O O . ARG A 1 81 ? 14.660 12.472 -11.187 1.00 88.38 81 ARG A O 1
ATOM 639 N N . GLU A 1 82 ? 14.451 11.454 -9.194 1.00 92.00 82 GLU A N 1
ATOM 640 C CA . GLU A 1 82 ? 15.627 12.086 -8.586 1.00 92.00 82 GLU A CA 1
ATOM 641 C C . GLU A 1 82 ? 16.833 11.151 -8.554 1.00 92.00 82 GLU A C 1
ATOM 643 O O . GLU A 1 82 ? 17.969 11.581 -8.760 1.00 92.00 82 GLU A O 1
ATOM 648 N N . ILE A 1 83 ? 16.597 9.856 -8.347 1.00 94.31 83 ILE A N 1
ATOM 649 C CA . ILE A 1 83 ? 17.667 8.868 -8.240 1.00 94.31 83 ILE A CA 1
ATOM 650 C C . ILE A 1 83 ? 18.202 8.498 -9.628 1.00 94.31 83 ILE A C 1
ATOM 652 O O . ILE A 1 83 ? 17.561 7.794 -10.416 1.00 94.31 83 ILE A O 1
ATOM 656 N N . THR A 1 84 ? 19.424 8.950 -9.921 1.00 92.62 84 THR A N 1
ATOM 657 C CA . THR A 1 84 ? 20.076 8.756 -11.231 1.00 92.62 84 THR A CA 1
ATOM 658 C C . THR A 1 84 ? 21.157 7.682 -11.249 1.00 92.62 84 THR A C 1
ATOM 660 O O . THR A 1 84 ? 21.457 7.150 -12.322 1.00 92.62 84 THR A O 1
ATOM 663 N N . ASP A 1 85 ? 21.685 7.299 -10.088 1.00 94.81 85 ASP A N 1
ATOM 664 C CA . ASP A 1 85 ? 22.657 6.223 -9.958 1.00 94.81 85 ASP A CA 1
ATOM 665 C C . ASP A 1 85 ? 22.292 5.230 -8.849 1.00 94.81 85 ASP A C 1
ATOM 667 O O . ASP A 1 85 ? 21.427 5.455 -8.003 1.00 94.81 85 ASP A O 1
ATOM 671 N N . GLN A 1 86 ? 22.938 4.067 -8.912 1.00 95.88 86 GLN A N 1
ATOM 672 C CA . GLN A 1 86 ? 22.610 2.942 -8.048 1.00 95.88 86 GLN A CA 1
ATOM 673 C C . GLN A 1 86 ? 23.097 3.142 -6.605 1.00 95.88 86 GLN A C 1
ATOM 675 O O . GLN A 1 86 ? 22.524 2.548 -5.699 1.00 95.88 86 GLN A O 1
ATOM 680 N N . ALA A 1 87 ? 24.146 3.938 -6.374 1.00 97.56 87 ALA A N 1
ATOM 681 C CA . ALA A 1 87 ? 24.660 4.154 -5.026 1.00 97.56 87 ALA A CA 1
ATOM 682 C C . ALA A 1 87 ? 23.679 5.003 -4.210 1.00 97.56 87 ALA A C 1
ATOM 684 O O . ALA A 1 87 ? 23.394 4.662 -3.062 1.00 97.56 87 ALA A O 1
ATOM 685 N N . ASP A 1 88 ? 23.104 6.035 -4.831 1.00 97.50 88 ASP A N 1
ATOM 686 C CA . ASP A 1 88 ? 22.054 6.854 -4.222 1.00 97.50 88 ASP A CA 1
ATOM 687 C C . ASP A 1 88 ? 20.782 6.035 -3.951 1.00 97.50 88 ASP A C 1
ATOM 689 O O . ASP A 1 88 ? 20.191 6.143 -2.873 1.00 97.50 88 ASP A O 1
ATOM 693 N N . LEU A 1 89 ? 20.403 5.144 -4.878 1.00 98.19 89 LEU A N 1
ATOM 694 C CA . LEU A 1 89 ? 19.301 4.200 -4.666 1.00 98.19 89 LEU A CA 1
ATOM 695 C C . LEU A 1 89 ? 19.560 3.295 -3.455 1.00 98.19 89 LEU A C 1
ATOM 697 O O . LEU A 1 89 ? 18.726 3.189 -2.557 1.00 98.19 89 LEU A O 1
ATOM 701 N N . ASP A 1 90 ? 20.720 2.638 -3.433 1.00 98.44 90 ASP A N 1
ATOM 702 C CA . ASP A 1 90 ? 21.096 1.695 -2.381 1.00 98.44 90 ASP A CA 1
ATOM 703 C C . ASP A 1 90 ? 21.168 2.412 -1.011 1.00 98.44 90 ASP A C 1
ATOM 705 O O . ASP A 1 90 ? 20.744 1.849 0.003 1.00 98.44 90 ASP A O 1
ATOM 709 N N . ALA A 1 91 ? 21.615 3.674 -0.973 1.00 98.31 91 ALA A N 1
ATOM 710 C CA . ALA A 1 91 ? 21.623 4.503 0.233 1.00 98.31 91 ALA A CA 1
ATOM 711 C C . ALA A 1 91 ? 20.205 4.859 0.718 1.00 98.31 91 ALA A C 1
ATOM 713 O O . ALA A 1 91 ? 19.897 4.669 1.899 1.00 98.31 91 ALA A O 1
ATOM 714 N N . LEU A 1 92 ? 19.325 5.327 -0.176 1.00 98.56 92 LEU A N 1
ATOM 715 C CA . LEU A 1 92 ? 17.933 5.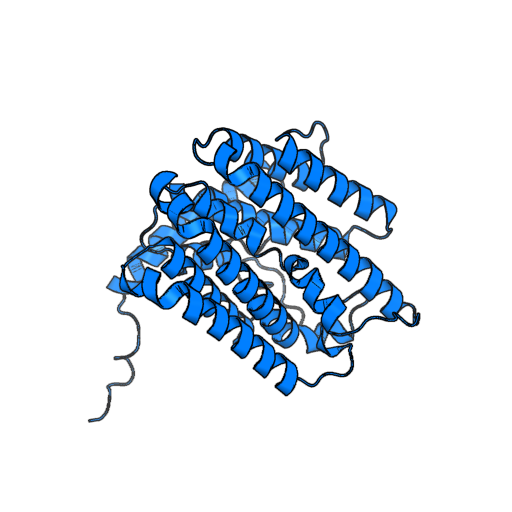658 0.146 1.00 98.56 92 LEU A CA 1
ATOM 716 C C . LEU A 1 92 ? 17.190 4.442 0.719 1.00 98.56 92 LEU A C 1
ATOM 718 O O . LEU A 1 92 ? 16.605 4.517 1.803 1.00 98.56 92 LEU A O 1
ATOM 722 N N . LEU A 1 93 ? 17.252 3.304 0.021 1.00 98.62 93 LEU A N 1
ATOM 723 C CA . LEU A 1 93 ? 16.587 2.072 0.446 1.00 98.62 93 LEU A CA 1
ATOM 724 C C . LEU A 1 93 ? 17.202 1.518 1.740 1.00 98.62 93 LEU A C 1
ATOM 726 O O . LEU A 1 93 ? 16.473 1.055 2.619 1.00 98.62 93 LEU A O 1
ATOM 730 N N . GLY A 1 94 ? 18.526 1.620 1.899 1.00 98.62 94 GLY A N 1
ATOM 731 C CA . GLY A 1 94 ? 19.223 1.251 3.130 1.00 98.62 94 GLY A CA 1
ATOM 732 C C . GLY A 1 94 ? 18.729 2.042 4.343 1.00 98.62 94 GLY A C 1
ATOM 733 O O . GLY A 1 94 ? 18.445 1.455 5.390 1.00 98.62 94 GLY A O 1
ATOM 734 N N . HIS A 1 95 ? 18.538 3.356 4.194 1.00 98.75 95 HIS A N 1
ATOM 735 C CA . HIS A 1 95 ? 17.951 4.184 5.245 1.00 98.75 95 HIS A CA 1
ATOM 736 C C . HIS A 1 95 ? 16.497 3.809 5.545 1.00 98.75 95 HIS A C 1
ATOM 738 O O . HIS A 1 95 ? 16.146 3.700 6.719 1.00 98.75 95 HIS A O 1
ATOM 744 N N . CYS A 1 96 ? 15.660 3.558 4.533 1.00 98.69 96 CYS A N 1
ATOM 745 C CA . CYS A 1 96 ? 14.285 3.093 4.748 1.00 98.69 96 CYS A CA 1
ATOM 746 C C . CYS A 1 96 ? 14.239 1.809 5.591 1.00 98.69 96 CYS A C 1
ATOM 748 O O . CYS A 1 96 ? 13.476 1.724 6.556 1.00 98.69 96 CYS A O 1
ATOM 750 N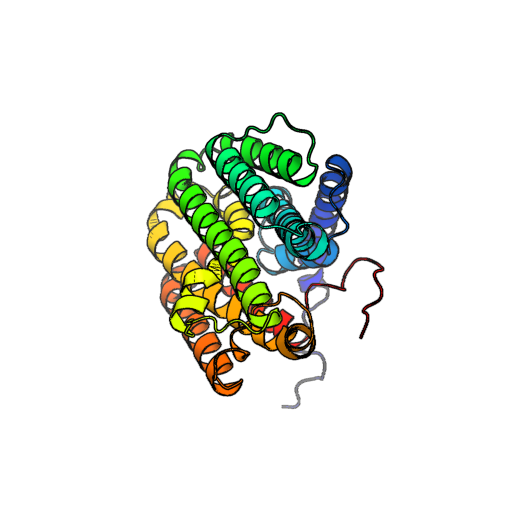 N . ALA A 1 97 ? 15.091 0.834 5.262 1.00 98.62 97 ALA A N 1
ATOM 751 C CA . ALA A 1 97 ? 15.173 -0.429 5.986 1.00 98.62 97 ALA A CA 1
ATOM 752 C C . ALA A 1 97 ? 15.618 -0.228 7.447 1.00 98.62 97 ALA A C 1
ATOM 754 O O . ALA A 1 97 ? 15.041 -0.813 8.364 1.00 98.62 97 ALA A O 1
ATOM 755 N N . GLU A 1 98 ? 16.623 0.618 7.687 1.00 98.56 98 GLU A N 1
ATOM 756 C CA . GLU A 1 98 ? 17.106 0.914 9.041 1.00 98.56 98 GLU A CA 1
ATOM 757 C C . GLU A 1 98 ? 16.066 1.657 9.886 1.00 98.56 98 GLU A C 1
ATOM 759 O O . GLU A 1 98 ? 15.874 1.356 11.069 1.00 98.56 98 GLU A O 1
ATOM 764 N N . ILE A 1 99 ? 15.341 2.595 9.278 1.00 98.75 99 ILE A N 1
ATOM 765 C CA . ILE A 1 99 ? 14.280 3.338 9.954 1.00 98.75 99 ILE A CA 1
ATOM 766 C C . ILE A 1 99 ? 13.178 2.395 10.413 1.00 98.75 99 ILE A C 1
ATOM 768 O O . ILE A 1 99 ? 12.729 2.519 11.544 1.00 98.75 99 ILE A O 1
ATOM 772 N N . VAL A 1 100 ? 12.756 1.442 9.585 1.00 97.94 100 VAL A N 1
ATOM 773 C CA . VAL A 1 100 ? 11.709 0.484 9.965 1.00 97.94 100 VAL A CA 1
ATOM 774 C C . VAL A 1 100 ? 12.132 -0.384 11.156 1.00 97.94 100 VAL A C 1
ATOM 776 O O . VAL A 1 100 ? 11.304 -0.695 12.009 1.00 97.94 100 VAL A O 1
ATOM 779 N N . ARG A 1 101 ? 13.426 -0.699 11.284 1.00 96.81 101 ARG A N 1
ATOM 780 C CA . ARG A 1 101 ? 13.962 -1.455 12.430 1.00 96.81 101 ARG A CA 1
ATOM 781 C C . ARG A 1 101 ? 14.103 -0.616 13.700 1.00 96.81 101 ARG A C 1
ATOM 783 O O . ARG A 1 101 ? 13.944 -1.141 14.798 1.00 96.81 101 ARG A O 1
ATOM 790 N N . THR A 1 102 ? 14.429 0.670 13.576 1.00 95.94 102 THR A N 1
ATOM 791 C CA . THR A 1 102 ? 14.857 1.494 14.726 1.00 95.94 102 THR A CA 1
ATOM 792 C C . THR A 1 102 ? 13.907 2.631 15.095 1.00 95.94 102 THR A C 1
ATOM 794 O O . THR A 1 102 ? 13.973 3.160 16.206 1.00 95.94 102 THR A O 1
ATOM 797 N N . GLY A 1 103 ? 13.042 3.049 14.174 1.00 96.06 103 GLY A N 1
ATOM 798 C CA . GLY A 1 103 ? 12.239 4.271 14.247 1.00 96.06 103 GLY A CA 1
ATOM 799 C C . GLY A 1 103 ? 13.054 5.569 14.202 1.00 96.06 103 GLY A C 1
ATOM 800 O O . GLY A 1 103 ? 12.543 6.633 14.567 1.00 96.06 103 GLY A O 1
ATOM 801 N N . ARG A 1 104 ? 14.337 5.516 13.821 1.00 96.06 104 ARG A N 1
ATOM 802 C CA . ARG A 1 104 ? 15.260 6.652 13.937 1.00 96.06 104 ARG A CA 1
ATOM 803 C C . ARG A 1 104 ? 15.858 7.044 12.598 1.00 96.06 104 ARG A C 1
ATOM 805 O O . ARG A 1 104 ? 16.263 6.202 11.811 1.00 96.06 104 ARG A O 1
ATOM 812 N N . TYR A 1 105 ? 15.944 8.353 12.402 1.00 97.94 105 TYR A N 1
ATOM 813 C CA . TYR A 1 105 ? 16.681 8.996 11.327 1.00 97.94 105 TYR A CA 1
ATOM 814 C C . TYR A 1 105 ? 17.132 10.366 11.831 1.00 97.94 105 TYR A C 1
ATOM 816 O O . TYR A 1 105 ? 16.314 11.117 12.365 1.00 97.94 105 TYR A O 1
ATOM 824 N N . ASP A 1 106 ? 18.423 10.654 11.722 1.00 95.06 106 ASP A N 1
ATOM 825 C CA . ASP A 1 106 ? 19.072 11.889 12.176 1.00 95.06 106 ASP A CA 1
ATOM 826 C C . ASP A 1 106 ? 19.414 12.850 11.024 1.00 95.06 106 ASP A C 1
ATOM 828 O O . ASP A 1 106 ? 19.860 13.973 11.262 1.00 95.06 106 ASP A O 1
ATOM 832 N N . GLY A 1 107 ? 19.171 12.432 9.780 1.00 96.50 107 GLY A N 1
ATOM 833 C CA . GLY A 1 107 ? 19.318 13.268 8.596 1.00 96.50 107 GLY A CA 1
ATOM 834 C C . GLY A 1 107 ? 18.143 14.222 8.364 1.00 96.50 107 GLY A C 1
ATOM 835 O O . GLY A 1 107 ? 17.206 14.332 9.155 1.00 96.50 107 GLY A O 1
ATOM 836 N N . VAL A 1 108 ? 18.195 14.915 7.225 1.00 96.62 108 VAL A N 1
ATOM 837 C CA . VAL A 1 108 ? 17.238 15.979 6.862 1.00 96.62 108 VAL A CA 1
ATOM 838 C C . VAL A 1 108 ? 16.362 15.641 5.657 1.00 96.62 108 VAL A C 1
ATOM 840 O O . VAL A 1 108 ? 15.532 16.456 5.268 1.00 96.62 108 VAL A O 1
ATOM 843 N N . HIS A 1 109 ? 16.533 14.460 5.053 1.00 97.50 109 HIS A N 1
ATOM 844 C CA . HIS A 1 109 ? 15.761 14.068 3.878 1.00 97.50 109 HIS A CA 1
ATOM 845 C C . HIS A 1 109 ? 14.257 13.972 4.220 1.00 97.50 109 HIS A C 1
ATOM 847 O O . HIS A 1 109 ? 13.887 13.100 5.014 1.00 97.50 109 HIS A O 1
ATOM 853 N N . PRO A 1 110 ? 13.378 14.796 3.610 1.00 97.12 110 PRO A N 1
ATOM 854 C CA . PRO A 1 110 ? 11.953 14.899 3.955 1.00 97.12 110 PRO A CA 1
ATOM 855 C C . PRO A 1 110 ? 11.236 13.551 4.078 1.00 97.12 110 PRO A C 1
ATOM 857 O O . PRO A 1 110 ? 10.600 13.250 5.088 1.00 97.12 110 PRO A O 1
ATOM 860 N N . LEU A 1 111 ? 11.422 12.698 3.069 1.00 97.31 111 LEU A N 1
ATOM 861 C CA . LEU A 1 111 ? 10.830 11.367 3.005 1.00 97.31 111 LEU A CA 1
ATOM 862 C C . LEU A 1 111 ? 11.270 10.447 4.154 1.00 97.31 111 LEU A C 1
ATOM 864 O O . LEU A 1 111 ? 10.439 9.785 4.775 1.00 97.31 111 LEU A O 1
ATOM 868 N N . LEU A 1 112 ? 12.563 10.421 4.478 1.00 98.56 112 LEU A N 1
ATOM 869 C CA . LEU A 1 112 ? 13.111 9.565 5.531 1.00 98.56 112 LEU A CA 1
ATOM 870 C C . LEU A 1 112 ? 12.726 10.081 6.925 1.00 98.56 112 LEU A C 1
ATOM 872 O O . LEU A 1 112 ? 12.385 9.297 7.811 1.00 98.56 112 LEU A O 1
ATOM 876 N N . VAL A 1 113 ? 12.672 11.405 7.107 1.00 98.50 113 VAL A N 1
ATOM 877 C CA . VAL A 1 113 ? 12.154 12.027 8.336 1.00 98.50 113 VAL A CA 1
ATOM 878 C C . VAL A 1 113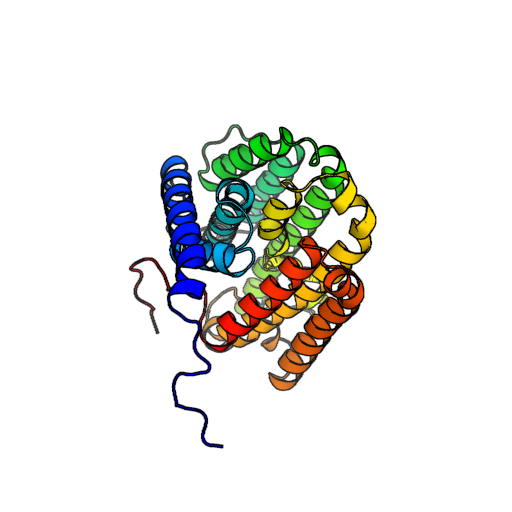 ? 10.680 11.662 8.551 1.00 98.50 113 VAL A C 1
ATOM 880 O O . VAL A 1 113 ? 10.296 11.309 9.671 1.00 98.50 113 VAL A O 1
ATOM 883 N N . ALA A 1 114 ? 9.865 11.696 7.491 1.00 98.38 114 ALA A N 1
ATOM 884 C CA . ALA A 1 114 ? 8.457 11.310 7.542 1.00 98.38 114 ALA A CA 1
ATOM 885 C C . ALA A 1 114 ? 8.273 9.824 7.900 1.00 98.38 114 ALA A C 1
ATOM 887 O O . ALA A 1 114 ? 7.465 9.513 8.779 1.00 98.38 114 ALA A O 1
ATOM 888 N N . LEU A 1 115 ? 9.060 8.920 7.296 1.00 98.69 115 LEU A N 1
ATOM 889 C CA . LEU A 1 115 ? 9.045 7.491 7.640 1.00 98.69 115 LEU A CA 1
ATOM 890 C C . LEU A 1 115 ? 9.409 7.274 9.108 1.00 98.69 115 LEU A C 1
ATOM 892 O O . LEU A 1 115 ? 8.726 6.539 9.814 1.00 98.69 115 LEU A O 1
ATOM 896 N N . ALA A 1 116 ? 10.458 7.942 9.593 1.00 98.69 116 ALA A N 1
ATOM 897 C CA . ALA A 1 116 ? 10.897 7.797 10.974 1.00 98.69 116 ALA A CA 1
ATOM 898 C C . ALA A 1 116 ? 9.840 8.304 11.961 1.00 98.69 116 ALA A C 1
ATOM 900 O O . ALA A 1 116 ? 9.622 7.688 13.002 1.00 98.69 116 ALA A O 1
ATOM 901 N N . ALA A 1 117 ? 9.154 9.405 11.643 1.00 98.31 117 ALA A N 1
ATOM 902 C CA . ALA A 1 117 ? 8.041 9.891 12.452 1.00 98.31 117 ALA A CA 1
ATOM 903 C C . ALA A 1 117 ? 6.872 8.901 12.486 1.00 98.31 117 ALA A C 1
ATOM 905 O O . ALA A 1 117 ? 6.340 8.631 13.562 1.00 98.31 117 ALA A O 1
ATOM 906 N N . TRP A 1 118 ? 6.516 8.332 11.334 1.00 98.25 118 TRP A N 1
ATOM 907 C CA . TRP A 1 118 ? 5.482 7.308 11.236 1.00 98.25 118 TRP A CA 1
ATOM 908 C C . TRP A 1 118 ? 5.854 6.045 12.028 1.00 98.25 118 TRP A C 1
ATOM 910 O O . TRP A 1 118 ? 5.057 5.564 12.829 1.00 98.25 118 TRP A O 1
ATOM 920 N N . GLN A 1 119 ? 7.091 5.560 11.889 1.00 98.44 119 GLN A N 1
ATOM 921 C CA . GLN A 1 119 ? 7.563 4.359 12.580 1.00 98.44 119 GLN A CA 1
ATOM 922 C C . GLN A 1 119 ? 7.616 4.544 14.100 1.00 98.44 119 GLN A C 1
ATOM 924 O O . GLN A 1 119 ? 7.288 3.616 14.831 1.00 98.44 119 GLN A O 1
ATOM 929 N N . ARG A 1 120 ? 7.994 5.728 14.605 1.00 97.81 120 ARG A N 1
ATOM 930 C CA . ARG A 1 120 ? 7.948 6.003 16.055 1.00 97.81 120 ARG A CA 1
ATOM 931 C C . ARG A 1 120 ? 6.543 5.862 16.612 1.00 97.81 120 ARG A C 1
ATOM 933 O O . ARG A 1 120 ? 6.362 5.228 17.639 1.00 97.81 120 ARG A O 1
ATOM 940 N N . GLU A 1 121 ? 5.565 6.409 15.905 1.00 97.12 121 GLU A N 1
ATOM 941 C CA . GLU A 1 121 ? 4.169 6.307 16.309 1.00 97.12 121 GLU A CA 1
ATOM 942 C C . GLU A 1 121 ? 3.680 4.852 16.300 1.00 97.12 121 GLU A C 1
ATOM 944 O O . GLU A 1 121 ? 2.975 4.431 17.212 1.00 97.12 121 GLU A O 1
ATOM 949 N N . VAL A 1 122 ? 4.102 4.060 15.311 1.00 97.12 122 VAL A N 1
ATOM 950 C CA . VAL A 1 122 ? 3.818 2.620 15.264 1.00 97.12 122 VAL A CA 1
ATOM 951 C C . VAL A 1 122 ? 4.492 1.862 16.407 1.00 97.12 122 VAL A C 1
ATOM 953 O O . VAL A 1 122 ? 3.869 0.979 16.994 1.00 97.12 122 VAL A O 1
ATOM 956 N N . ASN A 1 123 ? 5.725 2.219 16.771 1.00 96.06 123 ASN A N 1
ATOM 957 C CA . ASN A 1 123 ? 6.447 1.592 17.879 1.00 96.06 123 ASN A CA 1
ATOM 958 C C . ASN A 1 123 ? 5.733 1.762 19.230 1.00 96.06 123 ASN A C 1
ATOM 960 O O . ASN A 1 123 ? 5.887 0.903 20.099 1.00 96.06 123 ASN A O 1
ATOM 964 N N . ASP A 1 124 ? 4.936 2.821 19.388 1.00 94.94 124 ASP A N 1
ATOM 965 C CA . ASP A 1 124 ? 4.148 3.083 20.596 1.00 94.94 124 ASP A CA 1
ATOM 966 C C . ASP A 1 124 ? 2.861 2.228 20.667 1.00 94.94 124 ASP A C 1
ATOM 968 O O . ASP A 1 124 ? 2.205 2.167 21.712 1.00 94.94 124 ASP A O 1
ATOM 972 N N . LEU A 1 125 ? 2.485 1.535 19.583 1.00 94.56 125 LEU A N 1
ATOM 973 C CA . LEU A 1 125 ? 1.289 0.694 19.533 1.00 94.56 125 LEU A CA 1
ATOM 974 C C . LEU A 1 125 ? 1.563 -0.701 20.098 1.00 94.56 125 LEU A C 1
ATOM 976 O O . LEU A 1 125 ? 2.466 -1.416 19.669 1.00 94.56 125 LEU A O 1
ATOM 980 N N . SER A 1 126 ? 0.705 -1.137 21.022 1.00 91.19 126 SER A N 1
ATOM 981 C CA . SER A 1 126 ? 0.871 -2.399 21.765 1.00 91.19 126 SER A CA 1
ATOM 982 C C . SER A 1 126 ? 0.977 -3.664 20.900 1.00 91.19 126 SER A C 1
ATOM 984 O O . SER A 1 126 ? 1.605 -4.638 21.314 1.00 91.19 126 SER A O 1
ATOM 986 N N . VAL A 1 127 ? 0.385 -3.666 19.703 1.00 92.38 127 VAL A N 1
ATOM 987 C CA . VAL A 1 127 ? 0.426 -4.806 18.776 1.00 92.38 127 VAL A CA 1
ATOM 988 C C . VAL A 1 127 ? 1.719 -4.850 17.955 1.00 92.38 127 VAL A C 1
ATOM 990 O O . VAL A 1 127 ? 2.126 -5.930 17.529 1.00 92.38 127 VAL A O 1
ATOM 993 N N . HIS A 1 128 ? 2.407 -3.716 17.768 1.00 94.19 128 HIS A N 1
ATOM 994 C CA . HIS A 1 128 ? 3.576 -3.631 16.892 1.00 94.19 128 HIS A CA 1
ATOM 995 C C . HIS A 1 128 ? 4.701 -4.608 17.266 1.00 94.19 128 HIS A C 1
ATOM 997 O O . HIS A 1 128 ? 5.163 -5.309 16.367 1.00 94.19 128 HIS A O 1
ATOM 1003 N N . PRO A 1 129 ? 5.096 -4.786 18.545 1.00 94.62 129 PRO A N 1
ATOM 1004 C CA . PRO A 1 129 ? 6.121 -5.770 18.900 1.00 94.62 129 PRO A CA 1
ATOM 1005 C C . PRO A 1 129 ? 5.810 -7.198 18.430 1.00 94.62 129 PRO A C 1
ATOM 1007 O O . PRO A 1 129 ? 6.723 -7.983 18.206 1.00 94.62 129 PRO A O 1
ATOM 1010 N N . ARG A 1 130 ? 4.527 -7.549 18.265 1.00 95.38 130 ARG A N 1
ATOM 1011 C CA . ARG A 1 130 ? 4.091 -8.869 17.782 1.00 95.38 130 ARG A CA 1
ATOM 1012 C C . ARG A 1 130 ? 4.068 -8.983 16.258 1.00 95.38 130 ARG A C 1
ATOM 1014 O O . ARG A 1 130 ? 4.008 -10.097 15.756 1.00 95.38 130 ARG A O 1
ATOM 1021 N N . LEU A 1 131 ? 4.109 -7.856 15.550 1.00 96.12 131 LEU A N 1
ATOM 1022 C CA . LEU A 1 131 ? 4.105 -7.770 14.089 1.00 96.12 131 LEU A CA 1
ATOM 1023 C C . LEU A 1 131 ? 5.440 -7.277 13.510 1.00 96.12 131 LEU A C 1
ATOM 1025 O O . LEU A 1 131 ? 5.588 -7.247 12.293 1.00 96.12 131 LEU A O 1
ATOM 1029 N N . SER A 1 132 ? 6.397 -6.886 14.355 1.00 96.38 132 SER A N 1
ATOM 1030 C CA . SER A 1 132 ? 7.650 -6.240 13.948 1.00 96.38 132 SER A CA 1
ATOM 1031 C C . SER A 1 132 ? 8.438 -7.069 12.933 1.00 96.38 132 SER A C 1
ATOM 1033 O O . SER A 1 132 ? 8.892 -6.531 11.929 1.00 96.38 132 SER A O 1
ATOM 1035 N N . ASP A 1 133 ? 8.566 -8.380 13.144 1.00 97.44 133 ASP A N 1
ATOM 1036 C CA . ASP A 1 133 ? 9.326 -9.244 12.229 1.00 97.44 133 ASP A CA 1
ATOM 1037 C C . ASP A 1 133 ? 8.654 -9.352 10.855 1.00 9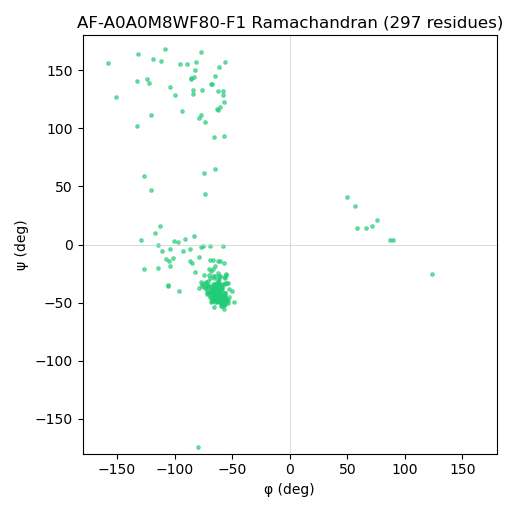7.44 133 ASP A C 1
ATOM 1039 O O . ASP A 1 133 ? 9.323 -9.282 9.822 1.00 97.44 133 ASP A O 1
ATOM 1043 N N . LEU A 1 134 ? 7.320 -9.455 10.833 1.00 97.56 134 LEU A N 1
ATOM 1044 C CA . LEU A 1 134 ? 6.547 -9.424 9.593 1.00 97.56 134 LEU A CA 1
ATOM 1045 C C . LEU A 1 134 ? 6.734 -8.082 8.878 1.00 97.56 134 LEU A C 1
ATOM 1047 O O . LEU A 1 134 ? 6.956 -8.058 7.670 1.00 97.56 134 LEU A O 1
ATOM 1051 N N . TRP A 1 135 ? 6.664 -6.978 9.623 1.00 98.00 135 TRP A N 1
ATOM 1052 C CA . TRP A 1 135 ? 6.821 -5.634 9.080 1.00 98.00 135 TRP A CA 1
ATOM 1053 C C . TRP A 1 135 ? 8.179 -5.442 8.412 1.00 98.00 135 TRP A C 1
ATOM 1055 O O . TRP A 1 135 ? 8.242 -5.105 7.231 1.00 98.00 135 TRP A O 1
ATOM 1065 N N . VAL A 1 136 ? 9.258 -5.745 9.137 1.00 98.38 136 VAL A N 1
ATOM 1066 C CA . VAL A 1 136 ? 10.628 -5.677 8.618 1.00 98.38 136 VAL A CA 1
ATOM 1067 C C . VAL A 1 136 ? 10.778 -6.572 7.387 1.00 98.38 136 VAL A C 1
ATOM 1069 O O . VAL A 1 136 ? 11.292 -6.123 6.366 1.00 98.38 136 VAL A O 1
ATOM 1072 N N . GLY A 1 137 ? 10.271 -7.808 7.440 1.00 98.50 137 GLY A N 1
ATOM 1073 C CA . GLY A 1 137 ? 10.354 -8.748 6.323 1.00 98.50 137 GLY A CA 1
ATOM 1074 C C . GLY A 1 137 ? 9.641 -8.263 5.055 1.00 98.50 137 GLY A C 1
ATOM 1075 O O . GLY A 1 137 ? 10.197 -8.378 3.960 1.00 98.50 137 GLY A O 1
ATOM 1076 N N . LYS A 1 138 ? 8.435 -7.693 5.187 1.00 98.31 138 LYS A N 1
ATOM 1077 C CA . LYS A 1 138 ? 7.662 -7.160 4.051 1.00 98.31 138 LYS A CA 1
ATOM 1078 C C . LYS A 1 138 ? 8.259 -5.874 3.490 1.00 98.31 138 LYS A C 1
ATOM 1080 O O . LYS A 1 138 ? 8.296 -5.709 2.274 1.00 98.31 138 LYS A O 1
ATOM 1085 N N . VAL A 1 139 ? 8.803 -5.007 4.341 1.00 98.44 139 VAL A N 1
ATOM 1086 C CA . VAL A 1 139 ? 9.565 -3.835 3.888 1.00 98.44 139 VAL A CA 1
ATOM 1087 C C . VAL A 1 139 ? 10.806 -4.267 3.117 1.00 98.44 139 VAL A C 1
ATOM 1089 O O . VAL A 1 139 ? 11.031 -3.784 2.013 1.00 98.44 139 VAL A O 1
ATOM 1092 N N . ASP A 1 140 ? 11.579 -5.221 3.635 1.00 98.50 140 ASP A N 1
ATOM 1093 C CA . ASP A 1 140 ? 12.782 -5.707 2.958 1.00 98.50 140 ASP A CA 1
ATOM 1094 C C . ASP A 1 140 ? 12.464 -6.339 1.588 1.00 98.50 140 ASP A C 1
ATOM 1096 O O . ASP A 1 140 ? 13.238 -6.177 0.643 1.00 98.50 140 ASP A O 1
ATOM 1100 N N . LEU A 1 141 ? 11.333 -7.043 1.453 1.00 98.44 141 LEU A N 1
ATOM 1101 C CA . LEU A 1 141 ? 10.846 -7.551 0.163 1.00 98.44 141 LEU A CA 1
ATOM 1102 C C . LEU A 1 141 ? 10.514 -6.415 -0.810 1.00 98.44 141 LEU A C 1
ATOM 1104 O O . LEU A 1 141 ? 11.006 -6.421 -1.939 1.00 98.44 141 LEU A O 1
ATOM 1108 N N . ALA A 1 142 ? 9.754 -5.417 -0.359 1.00 98.56 142 ALA A N 1
ATOM 1109 C CA . ALA A 1 142 ? 9.362 -4.278 -1.181 1.00 98.56 142 ALA A CA 1
ATOM 1110 C C . ALA A 1 142 ? 10.569 -3.458 -1.665 1.00 98.56 142 ALA A C 1
ATOM 1112 O O . ALA A 1 142 ? 10.672 -3.147 -2.850 1.00 98.56 142 ALA A O 1
ATOM 1113 N N . LEU A 1 143 ? 11.532 -3.175 -0.780 1.00 98.62 143 LEU A N 1
ATOM 1114 C CA . LEU A 1 143 ? 12.748 -2.433 -1.128 1.00 98.62 143 LEU A CA 1
ATOM 1115 C C . LEU A 1 143 ? 13.634 -3.215 -2.111 1.00 98.62 143 LEU A C 1
ATOM 1117 O O . LEU A 1 143 ? 14.174 -2.629 -3.051 1.00 98.62 143 LEU A O 1
ATOM 1121 N N . ARG A 1 144 ? 13.753 -4.544 -1.951 1.00 98.44 144 ARG A N 1
ATOM 1122 C CA . ARG A 1 144 ? 14.427 -5.392 -2.951 1.00 98.44 144 ARG A CA 1
ATOM 1123 C C . ARG A 1 144 ? 13.722 -5.336 -4.301 1.00 98.44 144 ARG A C 1
ATOM 1125 O O . ARG A 1 144 ? 14.406 -5.262 -5.318 1.00 98.44 144 ARG A O 1
ATOM 1132 N N . GLY A 1 145 ? 12.390 -5.344 -4.305 1.00 98.12 145 GLY A N 1
ATOM 1133 C CA . GLY A 1 145 ? 11.599 -5.213 -5.521 1.00 98.12 145 GLY A CA 1
ATOM 1134 C C . GLY A 1 145 ? 11.819 -3.875 -6.227 1.00 98.12 145 GLY A C 1
ATOM 1135 O O . GLY A 1 145 ? 12.128 -3.870 -7.412 1.00 98.12 145 GLY A O 1
ATOM 1136 N N . ILE A 1 146 ? 11.760 -2.753 -5.502 1.00 98.31 146 ILE A N 1
ATOM 1137 C CA . ILE A 1 146 ? 12.035 -1.416 -6.061 1.00 98.31 146 ILE A CA 1
ATOM 1138 C C . ILE A 1 146 ? 13.420 -1.380 -6.710 1.00 98.31 146 ILE A C 1
ATOM 1140 O O . ILE A 1 146 ? 13.587 -0.922 -7.841 1.00 98.31 146 ILE A O 1
ATOM 1144 N N . ARG A 1 147 ? 14.432 -1.900 -6.005 1.00 97.88 147 ARG A N 1
ATOM 1145 C CA . ARG A 1 147 ? 15.794 -1.967 -6.533 1.00 97.88 147 ARG A CA 1
ATOM 1146 C C . ARG A 1 147 ? 15.866 -2.807 -7.806 1.00 97.88 147 ARG A C 1
ATOM 1148 O O . ARG A 1 147 ? 16.548 -2.428 -8.756 1.00 97.88 147 ARG A O 1
ATOM 1155 N N . TYR A 1 148 ? 15.196 -3.955 -7.810 1.00 96.94 148 TYR A N 1
ATOM 1156 C CA . TYR A 1 148 ? 15.116 -4.836 -8.965 1.00 96.94 148 TYR A CA 1
ATOM 1157 C C . TYR A 1 148 ? 14.466 -4.140 -10.168 1.00 96.94 148 TYR A C 1
ATOM 1159 O O . TYR A 1 148 ? 15.035 -4.195 -11.258 1.00 96.94 148 TYR A O 1
ATOM 1167 N N . ASP A 1 149 ? 13.348 -3.439 -9.972 1.00 96.06 149 ASP A N 1
ATOM 1168 C CA . ASP A 1 149 ? 12.647 -2.722 -11.041 1.00 96.06 149 ASP A CA 1
ATOM 1169 C C . ASP A 1 149 ? 13.517 -1.618 -11.640 1.00 96.06 149 ASP A C 1
ATOM 1171 O O . ASP A 1 149 ? 13.693 -1.568 -12.859 1.00 96.06 149 ASP A O 1
ATOM 1175 N N . TRP A 1 150 ? 14.165 -0.815 -10.792 1.00 96.25 150 TRP A N 1
ATOM 1176 C CA . TRP A 1 150 ? 15.060 0.256 -11.232 1.00 96.25 150 TRP A CA 1
ATOM 1177 C C . TRP A 1 150 ? 16.256 -0.279 -12.035 1.00 96.25 150 TRP A C 1
ATOM 1179 O O . TRP A 1 150 ? 16.580 0.227 -13.114 1.00 96.25 150 TRP A O 1
ATOM 1189 N N . VAL A 1 151 ? 16.920 -1.332 -11.539 1.00 94.94 151 VAL A N 1
ATOM 1190 C CA . VAL A 1 151 ? 18.092 -1.927 -12.206 1.00 94.94 151 VAL A CA 1
ATOM 1191 C C . VAL A 1 151 ? 17.690 -2.577 -13.529 1.00 94.94 151 VAL A C 1
ATOM 1193 O O . VAL A 1 151 ? 18.340 -2.353 -14.554 1.00 94.94 151 VAL A O 1
ATOM 1196 N N . THR A 1 152 ? 16.616 -3.364 -13.518 1.00 94.38 152 THR A N 1
ATOM 1197 C CA . THR A 1 152 ? 16.146 -4.117 -14.684 1.00 94.38 152 THR A CA 1
ATOM 1198 C C . THR A 1 152 ? 15.617 -3.190 -15.770 1.00 94.38 152 THR A C 1
ATOM 1200 O O . THR A 1 152 ? 16.007 -3.320 -16.934 1.00 94.38 152 THR A O 1
ATOM 1203 N N . GLY A 1 153 ? 14.798 -2.203 -15.402 1.00 93.25 153 GLY A N 1
ATOM 1204 C CA . GLY A 1 153 ? 14.252 -1.230 -16.341 1.00 93.25 153 GLY A CA 1
ATOM 1205 C C . GLY A 1 153 ? 15.341 -0.396 -17.021 1.00 93.25 153 GLY A C 1
ATOM 1206 O O . GLY A 1 153 ? 15.318 -0.210 -18.245 1.00 93.25 153 GLY A O 1
ATOM 1207 N N . ARG A 1 154 ? 16.372 0.039 -16.280 1.00 92.06 154 ARG A N 1
ATOM 1208 C CA . ARG A 1 154 ? 17.521 0.758 -16.865 1.00 92.06 154 ARG A CA 1
ATOM 1209 C C . ARG A 1 154 ? 18.409 -0.132 -17.727 1.00 92.06 154 ARG A C 1
ATOM 1211 O O . ARG A 1 154 ? 18.844 0.302 -18.793 1.00 92.06 154 ARG A O 1
ATOM 1218 N N . ALA A 1 155 ? 18.672 -1.371 -17.310 1.00 91.00 155 ALA A N 1
ATOM 1219 C CA . ALA A 1 155 ? 19.440 -2.316 -18.118 1.00 91.00 155 ALA A CA 1
ATOM 1220 C C . ALA A 1 155 ? 18.753 -2.578 -19.470 1.00 91.00 155 ALA A C 1
ATOM 1222 O O . ALA A 1 155 ? 19.409 -2.472 -20.512 1.00 91.00 155 ALA A O 1
ATOM 1223 N N . ARG A 1 156 ? 17.431 -2.807 -19.457 1.00 87.56 156 ARG A N 1
ATOM 1224 C CA . ARG A 1 156 ? 16.604 -2.947 -20.665 1.00 87.56 156 ARG A CA 1
ATOM 1225 C C . ARG A 1 156 ? 16.690 -1.704 -21.548 1.00 87.56 156 ARG A C 1
ATOM 1227 O O . ARG A 1 156 ? 16.982 -1.815 -22.737 1.00 87.56 156 ARG A O 1
ATOM 1234 N N . SER A 1 157 ? 16.493 -0.523 -20.967 1.00 86.25 157 SER A N 1
ATOM 1235 C CA . SER A 1 157 ? 16.515 0.744 -21.710 1.00 86.25 157 SER A CA 1
ATOM 1236 C C . SER A 1 157 ? 17.891 1.063 -22.311 1.00 86.25 157 SER A C 1
ATOM 1238 O O . SER A 1 157 ? 17.987 1.730 -23.338 1.00 86.25 157 SER A O 1
ATOM 1240 N N . GLY A 1 158 ? 18.965 0.553 -21.702 1.00 85.56 158 GLY A N 1
ATOM 1241 C CA . GLY A 1 158 ? 20.332 0.610 -22.222 1.00 85.56 158 GLY A CA 1
ATOM 1242 C C . GLY A 1 158 ? 20.682 -0.479 -23.245 1.00 85.56 158 GLY A C 1
ATOM 1243 O O . GLY A 1 158 ? 21.856 -0.618 -23.588 1.00 85.56 158 GLY A O 1
ATOM 1244 N N . GLY A 1 159 ? 19.711 -1.281 -23.700 1.00 81.44 159 GLY A N 1
ATOM 1245 C CA . GLY A 1 159 ? 19.914 -2.348 -24.685 1.00 81.44 159 GLY A CA 1
ATOM 1246 C C . GLY A 1 159 ? 20.679 -3.564 -24.156 1.00 81.44 159 GLY A C 1
ATOM 1247 O O . GLY A 1 159 ? 21.188 -4.362 -24.945 1.00 81.44 159 GLY A O 1
ATOM 1248 N N . ARG A 1 160 ? 20.800 -3.718 -22.831 1.00 79.94 160 ARG A N 1
ATOM 1249 C CA . ARG A 1 160 ? 21.414 -4.905 -22.227 1.00 79.94 160 ARG A CA 1
ATOM 1250 C C . ARG A 1 160 ? 20.363 -6.000 -22.114 1.00 79.94 160 ARG A C 1
ATOM 1252 O O . ARG A 1 160 ? 19.260 -5.756 -21.632 1.00 79.94 160 ARG A O 1
ATOM 1259 N N . ALA A 1 161 ? 20.724 -7.212 -22.528 1.00 69.06 161 ALA A N 1
ATOM 1260 C CA . ALA A 1 161 ? 19.895 -8.380 -22.277 1.00 69.06 161 ALA A CA 1
ATOM 1261 C C . ALA A 1 161 ? 19.781 -8.582 -20.762 1.00 69.06 161 ALA A C 1
ATOM 1263 O O . ALA A 1 161 ? 20.783 -8.837 -20.091 1.00 69.06 161 ALA A O 1
ATOM 1264 N N . VAL A 1 162 ? 18.569 -8.449 -20.235 1.00 71.69 162 VAL A N 1
ATOM 1265 C CA . VAL A 1 162 ? 18.260 -8.840 -18.863 1.00 71.69 162 VAL A CA 1
ATOM 1266 C C . VAL A 1 162 ? 17.737 -10.268 -18.954 1.00 71.69 162 VAL A C 1
ATOM 1268 O O . VAL A 1 162 ? 16.737 -10.509 -19.623 1.00 71.69 162 VAL A O 1
ATOM 1271 N N . GLY A 1 163 ? 18.464 -11.230 -18.382 1.00 63.88 163 GLY A N 1
ATOM 1272 C CA . GLY A 1 163 ? 18.125 -12.661 -18.408 1.00 63.88 163 GLY A CA 1
ATOM 1273 C C . GLY A 1 163 ? 16.955 -13.010 -17.490 1.00 63.88 163 GLY A C 1
ATOM 1274 O O . GLY A 1 163 ? 17.036 -13.981 -16.747 1.00 63.88 163 GLY A O 1
ATOM 1275 N N . THR A 1 164 ? 15.921 -12.182 -17.516 1.00 76.50 164 THR A N 1
ATOM 1276 C CA . THR A 1 164 ? 14.821 -12.184 -16.568 1.00 76.50 164 THR A CA 1
ATOM 1277 C C . THR A 1 164 ? 13.590 -12.801 -17.196 1.00 76.50 164 THR A C 1
ATOM 1279 O O . THR A 1 164 ? 13.239 -12.496 -18.337 1.00 76.50 164 THR A O 1
ATOM 1282 N N . ASP A 1 165 ? 12.932 -13.661 -16.425 1.00 86.56 165 ASP A N 1
ATOM 1283 C CA . ASP A 1 165 ? 11.655 -14.257 -16.780 1.00 86.56 165 ASP A CA 1
ATOM 1284 C C . ASP A 1 165 ? 10.513 -13.672 -15.934 1.00 86.56 165 ASP A C 1
ATOM 1286 O O . ASP A 1 165 ? 10.698 -12.974 -14.934 1.00 86.56 165 ASP A O 1
ATOM 1290 N N . VAL A 1 166 ? 9.289 -13.976 -16.350 1.00 94.50 166 VAL A N 1
ATOM 1291 C CA . VAL A 1 166 ? 8.053 -13.570 -15.672 1.00 94.50 166 VAL A CA 1
ATOM 1292 C C . VAL A 1 166 ? 8.022 -13.996 -14.200 1.00 94.50 166 VAL A C 1
ATOM 1294 O O . VAL A 1 166 ? 7.462 -13.296 -13.358 1.00 94.50 166 VAL A O 1
ATOM 1297 N N . ARG A 1 167 ? 8.620 -15.143 -13.864 1.00 94.94 167 ARG A N 1
ATOM 1298 C CA . ARG A 1 167 ? 8.630 -15.669 -12.496 1.00 94.94 167 ARG A CA 1
ATOM 1299 C C . ARG A 1 167 ? 9.558 -14.845 -11.606 1.00 94.94 167 ARG A C 1
ATOM 1301 O O . ARG A 1 167 ? 9.203 -14.578 -10.463 1.00 94.94 167 ARG A O 1
ATOM 1308 N N . GLU A 1 168 ? 10.721 -14.442 -12.110 1.00 95.06 168 GLU A N 1
ATOM 1309 C CA . GLU A 1 168 ? 11.616 -13.514 -11.419 1.00 95.06 168 GLU A CA 1
ATOM 1310 C C . GLU A 1 168 ? 10.948 -12.149 -11.218 1.00 95.06 168 GLU A C 1
ATOM 1312 O O . GLU A 1 168 ? 11.001 -11.611 -10.112 1.00 95.06 168 GLU A O 1
ATOM 1317 N N . TYR A 1 169 ? 10.252 -11.634 -12.238 1.00 96.62 169 TYR A N 1
ATOM 1318 C CA . TYR A 1 169 ? 9.487 -10.390 -12.130 1.00 96.62 169 TYR A CA 1
ATOM 1319 C C . TYR A 1 169 ? 8.436 -10.453 -11.015 1.00 96.62 169 TYR A C 1
ATOM 1321 O O . TYR A 1 169 ? 8.433 -9.617 -10.114 1.00 96.62 169 TYR A O 1
ATOM 1329 N N . LEU A 1 170 ? 7.591 -11.487 -11.010 1.00 97.38 170 LEU A N 1
ATOM 1330 C CA . LEU A 1 170 ? 6.546 -11.632 -9.992 1.00 97.38 170 LEU A CA 1
ATOM 1331 C C . LEU A 1 170 ? 7.091 -11.974 -8.602 1.00 97.38 170 LEU A C 1
ATOM 1333 O O . LEU A 1 170 ? 6.441 -11.665 -7.606 1.00 97.38 170 LEU A O 1
ATOM 1337 N N . GLY A 1 171 ? 8.305 -12.522 -8.508 1.00 97.44 171 GLY A N 1
ATOM 1338 C CA . GLY A 1 171 ? 9.026 -12.667 -7.240 1.00 97.44 171 GLY A CA 1
ATOM 1339 C C . GLY A 1 171 ? 9.359 -11.332 -6.559 1.00 97.44 171 GLY A C 1
ATOM 1340 O O . GLY A 1 171 ? 9.692 -11.324 -5.376 1.00 97.44 171 GLY A O 1
ATOM 1341 N N . HIS A 1 172 ? 9.238 -10.218 -7.284 1.00 98.00 172 HIS A N 1
ATOM 1342 C CA . HIS A 1 172 ? 9.465 -8.859 -6.801 1.00 98.00 172 HIS A CA 1
ATOM 1343 C C . HIS A 1 172 ? 8.179 -8.018 -6.748 1.00 98.00 172 HIS A C 1
ATOM 1345 O O . HIS A 1 172 ? 8.261 -6.802 -6.602 1.00 98.00 172 HIS A O 1
ATOM 1351 N N . ALA A 1 173 ? 6.993 -8.641 -6.811 1.00 98.06 173 ALA A N 1
ATOM 1352 C CA . ALA A 1 173 ? 5.708 -7.937 -6.852 1.00 98.06 173 ALA A CA 1
ATOM 1353 C C . ALA A 1 173 ? 5.485 -6.963 -5.677 1.00 98.06 173 ALA A C 1
ATOM 1355 O O . ALA A 1 173 ? 4.771 -5.976 -5.843 1.00 98.06 173 ALA A O 1
ATOM 1356 N N . ASP A 1 174 ? 6.131 -7.183 -4.525 1.00 97.94 174 ASP A N 1
ATOM 1357 C CA . ASP A 1 174 ? 6.111 -6.275 -3.368 1.00 97.94 174 ASP A CA 1
ATOM 1358 C C . ASP A 1 174 ? 6.595 -4.845 -3.677 1.00 97.94 174 ASP A C 1
ATOM 1360 O O . ASP A 1 174 ? 6.303 -3.927 -2.907 1.00 97.94 174 ASP A O 1
ATOM 1364 N N . SER A 1 175 ? 7.274 -4.614 -4.808 1.00 97.31 175 SER A N 1
ATOM 1365 C CA . SER A 1 175 ? 7.627 -3.266 -5.271 1.00 97.31 175 SER A CA 1
ATOM 1366 C C . SER A 1 175 ? 6.422 -2.361 -5.531 1.00 97.31 175 SER A C 1
ATOM 1368 O O . SER A 1 175 ? 6.592 -1.151 -5.595 1.00 97.31 175 SER A O 1
ATOM 1370 N N . ILE A 1 176 ? 5.201 -2.908 -5.615 1.00 96.06 176 ILE A N 1
ATOM 1371 C CA . ILE A 1 176 ? 3.954 -2.123 -5.695 1.00 96.06 176 ILE A CA 1
ATOM 1372 C C . ILE A 1 176 ? 3.542 -1.508 -4.338 1.00 96.06 176 ILE A C 1
ATOM 1374 O O . ILE A 1 176 ? 2.522 -0.830 -4.237 1.00 96.06 176 ILE A O 1
ATOM 1378 N N . LEU A 1 177 ? 4.306 -1.766 -3.266 1.00 96.81 177 LEU A N 1
ATOM 1379 C CA . LEU A 1 177 ? 4.194 -1.154 -1.929 1.00 96.81 177 LEU A CA 1
ATOM 1380 C C . LEU A 1 177 ? 2.841 -1.320 -1.213 1.00 96.81 177 LEU A C 1
ATOM 1382 O O . LEU A 1 177 ? 2.582 -0.697 -0.181 1.00 96.81 177 LEU A O 1
ATOM 1386 N N . VAL A 1 178 ? 1.984 -2.218 -1.697 1.00 95.38 178 VAL A N 1
ATOM 1387 C CA . VAL A 1 178 ? 0.652 -2.478 -1.130 1.00 95.38 178 VAL A CA 1
ATOM 1388 C C . VAL A 1 178 ? 0.716 -2.922 0.336 1.00 95.38 178 VAL A C 1
ATOM 1390 O O . VAL A 1 178 ? -0.111 -2.492 1.148 1.00 95.38 178 VAL A O 1
ATOM 1393 N N . TRP A 1 179 ? 1.717 -3.731 0.697 1.00 95.69 179 TRP A N 1
ATOM 1394 C CA . TRP A 1 179 ? 1.960 -4.151 2.080 1.00 95.69 179 TRP A CA 1
ATOM 1395 C C . TRP A 1 179 ? 2.244 -2.981 3.014 1.00 95.69 179 TRP A C 1
ATOM 1397 O O . TRP A 1 179 ? 1.686 -2.936 4.112 1.00 95.69 179 TRP A O 1
ATOM 1407 N N . MET A 1 180 ? 3.075 -2.031 2.572 1.00 93.19 180 MET A N 1
ATOM 1408 C CA . MET A 1 180 ? 3.448 -0.868 3.374 1.00 93.19 180 MET A CA 1
ATOM 1409 C C . MET A 1 180 ? 2.215 -0.101 3.807 1.00 93.19 180 MET A C 1
ATOM 1411 O O . MET A 1 180 ? 1.987 0.101 5.000 1.00 93.19 180 MET A O 1
ATOM 1415 N N . ALA A 1 181 ? 1.361 0.243 2.850 1.00 86.50 181 ALA A N 1
ATOM 1416 C CA . ALA A 1 181 ? 0.166 0.986 3.174 1.00 86.50 181 ALA A CA 1
ATOM 1417 C C . ALA A 1 181 ? -0.833 0.192 4.027 1.00 86.50 181 ALA A C 1
ATOM 1419 O O . ALA A 1 181 ? -1.417 0.751 4.955 1.00 86.50 181 ALA A O 1
ATOM 1420 N N . ASN A 1 182 ? -1.015 -1.108 3.766 1.00 92.69 182 ASN A N 1
ATOM 1421 C CA . ASN A 1 182 ? -1.970 -1.916 4.524 1.00 92.69 182 ASN A CA 1
ATOM 1422 C C . ASN A 1 182 ? -1.535 -2.166 5.979 1.00 92.69 182 ASN A C 1
ATOM 1424 O O . ASN A 1 182 ? -2.393 -2.278 6.856 1.00 92.69 182 ASN A O 1
ATOM 1428 N N . PHE A 1 183 ? -0.229 -2.197 6.269 1.00 95.25 183 PHE A N 1
ATOM 1429 C CA . PHE A 1 183 ? 0.276 -2.445 7.623 1.00 95.25 183 PHE A CA 1
ATOM 1430 C C . PHE A 1 183 ? -0.274 -1.444 8.653 1.00 95.25 183 PHE A C 1
ATOM 1432 O O . PHE A 1 183 ? -0.596 -1.824 9.781 1.00 95.25 183 PHE A O 1
ATOM 1439 N N . GLY A 1 184 ? -0.505 -0.191 8.238 1.00 94.31 184 GLY A N 1
ATOM 1440 C CA . GLY A 1 184 ? -1.143 0.841 9.058 1.00 94.31 184 GLY A CA 1
ATOM 1441 C C . GLY A 1 184 ? -2.534 0.463 9.591 1.00 94.31 184 GLY A C 1
ATOM 1442 O O . GLY A 1 184 ? -2.907 0.921 10.669 1.00 94.31 184 GLY A O 1
ATOM 1443 N N . ARG A 1 185 ? -3.293 -0.394 8.889 1.00 93.38 185 ARG A N 1
ATOM 1444 C CA . ARG A 1 185 ? -4.598 -0.896 9.360 1.00 93.38 185 ARG A CA 1
ATOM 1445 C C . ARG A 1 185 ? -4.448 -1.974 10.419 1.00 93.38 185 ARG A C 1
ATOM 1447 O O . ARG A 1 185 ? -5.327 -2.117 11.265 1.00 93.38 185 ARG A O 1
ATOM 1454 N N . TRP A 1 186 ? -3.389 -2.771 10.338 1.00 94.31 186 TRP A N 1
ATOM 1455 C CA . TRP A 1 186 ? -3.182 -3.919 11.218 1.00 94.31 186 TRP A CA 1
ATOM 1456 C C . TRP A 1 186 ? -2.655 -3.491 12.578 1.00 94.31 186 TRP A C 1
ATOM 1458 O O . TRP A 1 186 ? -3.100 -4.003 13.601 1.00 94.31 186 TRP A O 1
ATOM 1468 N N . VAL A 1 187 ? -1.780 -2.486 12.604 1.00 93.69 187 VAL A N 1
ATOM 1469 C CA . VAL A 1 187 ? -1.228 -1.966 13.861 1.00 93.69 187 VAL A CA 1
ATOM 1470 C C . VAL A 1 187 ? -2.251 -1.228 14.730 1.00 93.69 187 VAL A C 1
ATOM 1472 O O . VAL A 1 187 ? -1.999 -0.996 15.908 1.00 93.69 187 VAL A O 1
ATOM 1475 N N . THR A 1 188 ? -3.419 -0.889 14.182 1.00 91.38 188 THR A N 1
ATOM 1476 C CA . THR A 1 188 ? -4.529 -0.273 14.924 1.00 91.38 188 THR A CA 1
ATOM 1477 C C . THR A 1 188 ? -5.594 -1.279 15.378 1.00 91.38 188 THR A C 1
ATOM 1479 O O . THR A 1 188 ? -6.572 -0.884 16.006 1.00 91.38 188 THR A O 1
ATOM 1482 N N . LEU A 1 189 ? -5.416 -2.580 15.107 1.00 87.06 189 LEU A N 1
ATOM 1483 C CA . LEU A 1 189 ? -6.340 -3.634 15.539 1.00 87.06 189 LEU A CA 1
ATOM 1484 C C . LEU A 1 189 ? -5.995 -4.210 16.923 1.00 87.06 189 LEU A C 1
ATOM 1486 O O . LEU A 1 189 ? -4.824 -4.229 17.319 1.00 87.06 189 LEU A O 1
ATOM 1490 N N . PRO A 1 190 ? -6.987 -4.773 17.641 1.00 83.94 190 PRO A N 1
ATOM 1491 C CA . PRO A 1 190 ? -6.730 -5.586 18.825 1.00 83.94 190 PRO A CA 1
ATOM 1492 C C . PRO A 1 190 ? -5.832 -6.792 18.503 1.00 83.94 190 PRO A C 1
ATOM 1494 O O . PRO A 1 190 ? -6.125 -7.591 17.613 1.00 83.94 190 PRO A O 1
ATOM 1497 N N . ALA A 1 191 ? -4.751 -6.964 19.271 1.00 82.25 191 ALA A N 1
ATOM 1498 C CA . ALA A 1 191 ? -3.732 -7.979 18.993 1.00 82.25 191 ALA A CA 1
ATOM 1499 C C . ALA A 1 191 ? -4.271 -9.423 18.993 1.00 82.25 191 ALA A C 1
ATOM 1501 O O . ALA A 1 191 ? -3.851 -10.229 18.171 1.00 82.25 191 ALA A O 1
ATOM 1502 N N . ALA A 1 192 ? -5.189 -9.766 19.902 1.00 82.44 192 ALA A N 1
ATOM 1503 C CA . ALA A 1 192 ? -5.688 -11.138 20.032 1.00 82.44 192 ALA A CA 1
ATOM 1504 C C . ALA A 1 192 ? -6.467 -11.608 18.792 1.00 82.44 192 ALA A C 1
ATOM 1506 O O . ALA A 1 192 ? -6.300 -12.745 18.361 1.00 82.44 192 ALA A O 1
ATOM 1507 N N . GLU A 1 193 ? -7.276 -10.722 18.209 1.00 81.62 193 GLU A N 1
ATOM 1508 C CA . GLU A 1 193 ? -8.087 -11.007 17.023 1.00 81.62 193 GLU A CA 1
ATOM 1509 C C . GLU A 1 193 ? -7.219 -11.130 15.767 1.00 81.62 193 GLU A C 1
ATOM 1511 O O . GLU A 1 193 ? -7.393 -12.051 14.977 1.00 81.62 193 GLU A O 1
ATOM 1516 N N . LEU A 1 194 ? -6.240 -10.235 15.604 1.00 89.69 194 LEU A N 1
ATOM 1517 C CA . LEU A 1 194 ? -5.352 -10.242 14.444 1.00 89.69 194 LEU A CA 1
ATOM 1518 C C . LEU A 1 194 ? -4.400 -11.447 14.439 1.00 89.69 194 LEU A C 1
ATOM 1520 O O . LEU A 1 194 ? -4.200 -12.074 13.403 1.00 89.69 194 LEU A O 1
ATOM 1524 N N . LEU A 1 195 ? -3.791 -11.760 15.588 1.00 93.19 195 LEU A N 1
ATOM 1525 C CA . LEU A 1 195 ? -2.744 -12.782 15.667 1.00 93.19 195 LEU A CA 1
ATOM 1526 C C . LEU A 1 195 ? -3.274 -14.206 15.461 1.00 93.19 195 LEU A C 1
ATOM 1528 O O . LEU A 1 195 ? -2.506 -15.057 15.023 1.00 93.19 195 LEU A O 1
ATOM 1532 N N . GLY A 1 196 ? -4.550 -14.467 15.764 1.00 93.69 196 GLY A N 1
ATOM 1533 C CA . GLY A 1 196 ? -5.166 -15.781 15.550 1.00 93.69 196 GLY A CA 1
ATOM 1534 C C . GLY A 1 196 ? -5.274 -16.174 14.075 1.00 93.69 196 GLY A C 1
ATOM 1535 O O . GLY A 1 196 ? -5.190 -17.353 13.758 1.00 93.69 196 GLY A O 1
ATOM 1536 N N . GLU A 1 197 ? -5.384 -15.186 13.184 1.00 95.62 197 GLU A N 1
ATOM 1537 C CA . GLU A 1 197 ? -5.619 -15.386 11.746 1.00 95.62 197 GLU A CA 1
ATOM 1538 C C . GLU A 1 197 ? -4.462 -14.879 10.872 1.00 95.62 197 GLU A C 1
ATOM 1540 O O . GLU A 1 197 ? -4.587 -14.785 9.648 1.00 95.62 197 GLU A O 1
ATOM 1545 N N . LEU A 1 198 ? -3.327 -14.529 11.487 1.00 96.12 198 LEU A N 1
ATOM 1546 C CA . LEU A 1 198 ? -2.247 -13.796 10.826 1.00 96.12 198 LEU A CA 1
ATOM 1547 C C . LEU A 1 198 ? -1.716 -14.521 9.583 1.00 96.12 198 LEU A C 1
ATOM 1549 O O . LEU A 1 198 ? -1.568 -13.889 8.542 1.00 96.12 198 LEU A O 1
ATOM 1553 N N . ASP A 1 199 ? -1.491 -15.832 9.656 1.00 97.25 199 ASP A N 1
ATOM 1554 C CA . ASP A 1 199 ? -0.957 -16.615 8.532 1.00 97.25 199 ASP A CA 1
ATOM 1555 C C . ASP A 1 199 ? -1.911 -16.620 7.325 1.00 97.25 199 ASP A C 1
ATOM 1557 O O . ASP A 1 199 ? -1.482 -16.480 6.171 1.00 97.25 199 ASP A O 1
ATOM 1561 N N . THR A 1 200 ? -3.217 -16.722 7.585 1.00 98.06 200 THR A N 1
ATOM 1562 C CA . THR A 1 200 ? -4.265 -16.659 6.559 1.00 98.06 200 THR A CA 1
ATOM 1563 C C . THR A 1 200 ? -4.306 -15.275 5.916 1.00 98.06 200 THR A C 1
ATOM 1565 O O . THR A 1 200 ? -4.320 -15.165 4.687 1.00 98.06 200 THR A O 1
ATOM 1568 N N . LEU A 1 201 ? -4.277 -14.215 6.732 1.00 97.69 201 LEU A N 1
ATOM 1569 C CA . LEU A 1 201 ? -4.286 -12.830 6.256 1.00 97.69 201 LEU A CA 1
ATOM 1570 C C . LEU A 1 201 ? -3.026 -12.495 5.451 1.00 97.69 201 LEU A C 1
ATOM 1572 O O . LEU A 1 201 ? -3.135 -11.866 4.403 1.00 97.69 201 LEU A O 1
ATOM 1576 N N . VAL A 1 202 ? -1.844 -12.927 5.905 1.00 98.12 202 VAL A N 1
ATOM 1577 C CA . VAL A 1 202 ? -0.569 -12.720 5.200 1.00 98.12 202 VAL A CA 1
ATOM 1578 C C . VAL A 1 202 ? -0.594 -13.407 3.843 1.00 98.12 202 VAL A C 1
ATOM 1580 O O . VAL A 1 202 ? -0.307 -12.770 2.834 1.00 98.12 202 VAL A O 1
ATOM 1583 N N . SER A 1 203 ? -1.019 -14.670 3.798 1.00 98.38 203 SER A N 1
ATOM 1584 C CA . SER A 1 203 ? -1.103 -15.420 2.540 1.00 98.38 203 SER A CA 1
ATOM 1585 C C . SER A 1 203 ? -2.078 -14.776 1.548 1.00 98.38 203 SER A C 1
ATOM 1587 O O . SER A 1 203 ? -1.800 -14.711 0.354 1.00 98.38 203 SER A O 1
ATOM 1589 N N . ALA A 1 204 ? -3.225 -14.287 2.027 1.00 98.50 204 ALA A N 1
ATOM 1590 C CA . ALA A 1 204 ? -4.196 -13.603 1.177 1.00 98.50 204 ALA A CA 1
ATOM 1591 C C . ALA A 1 204 ? -3.709 -12.223 0.709 1.00 98.50 204 ALA A C 1
ATOM 1593 O O . ALA A 1 204 ? -4.001 -11.820 -0.415 1.00 98.50 204 ALA A O 1
ATOM 1594 N N . MET A 1 205 ? -2.961 -11.506 1.550 1.00 98.12 205 MET A N 1
ATOM 1595 C CA . MET A 1 205 ? -2.324 -10.246 1.171 1.00 98.12 205 MET A CA 1
ATOM 1596 C C . MET A 1 205 ? -1.248 -10.443 0.104 1.00 98.12 205 MET A C 1
ATOM 1598 O O . MET A 1 205 ? -1.161 -9.623 -0.803 1.00 98.12 205 MET A O 1
ATOM 1602 N N . ASP A 1 206 ? -0.473 -11.524 0.167 1.00 98.38 206 ASP A N 1
ATOM 1603 C CA . ASP A 1 206 ? 0.538 -11.836 -0.850 1.00 98.38 206 ASP A CA 1
ATOM 1604 C C . ASP A 1 206 ? -0.102 -12.118 -2.215 1.00 98.38 206 ASP A C 1
ATOM 1606 O O . ASP A 1 206 ? 0.331 -11.576 -3.232 1.00 98.38 206 ASP A O 1
ATOM 1610 N N . ASP A 1 207 ? -1.208 -12.865 -2.229 1.00 98.69 207 ASP A N 1
ATOM 1611 C CA . ASP A 1 207 ? -2.014 -13.066 -3.437 1.00 98.69 207 ASP A CA 1
ATOM 1612 C C . ASP A 1 207 ? -2.606 -11.730 -3.954 1.00 98.69 207 ASP A C 1
ATOM 1614 O O . ASP A 1 207 ? -2.602 -11.458 -5.158 1.00 98.69 207 ASP A O 1
ATOM 1618 N N . LEU A 1 208 ? -3.076 -10.852 -3.057 1.00 98.50 208 LEU A N 1
ATOM 1619 C CA . LEU A 1 208 ? -3.573 -9.519 -3.420 1.00 98.50 208 LEU A CA 1
ATOM 1620 C C . LEU A 1 208 ? -2.476 -8.656 -4.054 1.00 98.50 208 LEU A C 1
ATOM 1622 O O . LEU A 1 208 ? -2.738 -8.003 -5.061 1.00 98.50 208 LEU A O 1
ATOM 1626 N N . VAL A 1 209 ? -1.263 -8.642 -3.495 1.00 98.50 209 VAL A N 1
ATOM 1627 C CA . VAL A 1 209 ? -0.119 -7.865 -4.010 1.00 98.50 209 VAL A CA 1
ATOM 1628 C C . VAL A 1 209 ? 0.175 -8.229 -5.460 1.00 98.50 209 VAL A C 1
ATOM 1630 O O . VAL A 1 209 ? 0.301 -7.335 -6.296 1.00 98.50 209 VAL A O 1
ATOM 1633 N N . VAL A 1 210 ? 0.203 -9.527 -5.778 1.00 98.69 210 VAL A N 1
ATOM 1634 C CA . VAL A 1 210 ? 0.393 -10.006 -7.154 1.00 98.69 210 VAL A CA 1
ATOM 1635 C C . VAL A 1 210 ? -0.738 -9.524 -8.062 1.00 98.69 210 VAL A C 1
ATOM 1637 O O . VAL A 1 210 ? -0.473 -8.988 -9.137 1.00 98.69 210 VAL A O 1
ATOM 1640 N N . ALA A 1 211 ? -1.997 -9.649 -7.631 1.00 98.69 211 ALA A N 1
ATOM 1641 C CA . ALA A 1 211 ? -3.134 -9.175 -8.418 1.00 98.69 211 ALA A CA 1
ATOM 1642 C C . ALA A 1 211 ? -3.062 -7.661 -8.691 1.00 98.69 211 ALA A C 1
ATOM 1644 O O . ALA A 1 211 ? -3.300 -7.224 -9.814 1.00 98.69 211 ALA A O 1
ATOM 1645 N N . VAL A 1 212 ? -2.700 -6.854 -7.689 1.00 98.12 212 VAL A N 1
ATOM 1646 C CA . VAL A 1 212 ? -2.594 -5.395 -7.839 1.00 98.12 212 VAL A CA 1
ATOM 1647 C C . VAL A 1 212 ? -1.418 -5.002 -8.731 1.00 98.12 212 VAL A C 1
ATOM 1649 O O . VAL A 1 212 ? -1.591 -4.125 -9.573 1.00 98.12 212 VAL A O 1
ATOM 1652 N N . ARG A 1 213 ? -0.261 -5.668 -8.613 1.00 98.06 213 ARG A N 1
ATOM 1653 C CA . ARG A 1 213 ? 0.881 -5.466 -9.520 1.00 98.06 213 ARG A CA 1
ATOM 1654 C C . ARG A 1 213 ? 0.473 -5.700 -10.976 1.00 98.06 213 ARG A C 1
ATOM 1656 O O . ARG A 1 213 ? 0.666 -4.827 -11.809 1.00 98.06 213 ARG A O 1
ATOM 1663 N N . LEU A 1 214 ? -0.164 -6.830 -11.273 1.00 98.38 214 LEU A N 1
ATOM 1664 C CA . LEU A 1 214 ? -0.580 -7.154 -12.642 1.00 98.38 214 LEU A CA 1
ATOM 1665 C C . LEU A 1 214 ? -1.660 -6.196 -13.178 1.00 98.38 214 LEU A C 1
ATOM 1667 O O . LEU A 1 214 ? -1.663 -5.867 -14.364 1.00 98.38 214 LEU A O 1
ATOM 1671 N N . ALA A 1 215 ? -2.570 -5.729 -12.318 1.00 97.75 215 ALA A N 1
ATOM 1672 C CA . ALA A 1 215 ? -3.561 -4.720 -12.691 1.00 97.75 215 ALA A CA 1
ATOM 1673 C C . ALA A 1 215 ? -2.912 -3.368 -13.015 1.00 97.75 215 ALA A C 1
ATOM 1675 O O . ALA A 1 215 ? -3.289 -2.728 -13.996 1.00 97.75 215 ALA A O 1
ATOM 1676 N N . ASN A 1 216 ? -1.928 -2.956 -12.211 1.00 95.94 216 ASN A N 1
ATOM 1677 C CA . ASN A 1 216 ? -1.131 -1.765 -12.469 1.00 95.94 216 ASN A CA 1
ATOM 1678 C C . ASN A 1 216 ? -0.402 -1.886 -13.811 1.00 95.94 216 ASN A C 1
ATOM 1680 O O . ASN A 1 216 ? -0.593 -1.019 -14.657 1.00 95.94 216 ASN A O 1
ATOM 1684 N N . ASP A 1 217 ? 0.300 -2.995 -14.049 1.00 96.50 217 ASP A N 1
ATOM 1685 C CA . ASP A 1 217 ? 1.038 -3.227 -15.292 1.00 96.50 217 ASP A CA 1
ATOM 1686 C C . ASP A 1 217 ? 0.139 -3.132 -16.536 1.00 96.50 217 ASP A C 1
ATOM 1688 O O . ASP A 1 217 ? 0.526 -2.540 -17.545 1.00 96.50 217 ASP A O 1
ATOM 1692 N N . LEU A 1 218 ? -1.081 -3.683 -16.482 1.00 95.88 218 LEU A N 1
ATOM 1693 C CA . LEU A 1 218 ? -2.059 -3.553 -17.569 1.00 95.88 218 LEU A CA 1
ATOM 1694 C C . LEU A 1 218 ? -2.463 -2.095 -17.812 1.00 95.88 218 LEU A C 1
ATOM 1696 O O . LEU A 1 218 ? -2.607 -1.683 -18.964 1.00 95.88 218 LEU A O 1
ATOM 1700 N N . ALA A 1 219 ? -2.662 -1.331 -16.739 1.00 93.12 219 ALA A N 1
ATOM 1701 C CA . ALA A 1 219 ? -3.112 0.053 -16.806 1.00 93.12 219 ALA A CA 1
ATOM 1702 C C . ALA A 1 219 ? -2.021 1.007 -17.319 1.00 93.12 219 ALA A C 1
ATOM 1704 O O . ALA A 1 219 ? -2.335 1.997 -17.982 1.00 93.12 219 ALA A O 1
ATOM 1705 N N . THR A 1 220 ? -0.750 0.723 -17.031 1.00 91.94 220 THR A N 1
ATOM 1706 C CA . THR A 1 220 ? 0.364 1.649 -17.283 1.00 91.94 220 THR A CA 1
ATOM 1707 C C . THR A 1 220 ? 1.235 1.282 -18.484 1.00 91.94 220 THR A C 1
ATOM 1709 O O . THR A 1 220 ? 1.945 2.139 -19.017 1.00 91.94 220 THR A O 1
ATOM 1712 N N . TYR A 1 221 ? 1.116 0.059 -19.015 1.00 93.25 221 TYR A N 1
ATOM 1713 C CA . TYR A 1 221 ? 1.964 -0.439 -20.104 1.00 93.25 221 TYR A CA 1
ATOM 1714 C C . TYR A 1 221 ? 2.076 0.496 -21.314 1.00 93.25 221 TYR A C 1
ATOM 1716 O O . TYR A 1 221 ? 3.149 0.625 -21.912 1.00 93.25 221 TYR A O 1
ATOM 1724 N N . SER A 1 222 ? 0.975 1.142 -21.717 1.00 89.69 222 SER A N 1
ATOM 1725 C CA . SER A 1 222 ? 0.954 1.949 -22.940 1.00 89.69 222 SER A CA 1
ATOM 1726 C C . SER A 1 222 ? 1.971 3.088 -22.925 1.00 89.69 222 SER A C 1
ATOM 1728 O O . SER A 1 222 ? 2.530 3.384 -23.985 1.00 89.69 222 SER A O 1
ATOM 1730 N N . TRP A 1 223 ? 2.193 3.695 -21.753 1.00 88.00 223 TRP A N 1
ATOM 1731 C CA . TRP A 1 223 ? 3.155 4.776 -21.554 1.00 88.00 223 TRP A CA 1
ATOM 1732 C C . TRP A 1 223 ? 4.492 4.240 -21.027 1.00 88.00 223 TRP A C 1
ATOM 1734 O O . TRP A 1 223 ? 5.534 4.606 -21.561 1.00 88.00 223 TRP A O 1
ATOM 1744 N N . GLU A 1 224 ? 4.493 3.274 -20.105 1.00 92.25 224 GLU A N 1
ATOM 1745 C CA . GLU A 1 224 ? 5.735 2.710 -19.551 1.00 92.25 224 GLU A CA 1
ATOM 1746 C C . GLU A 1 224 ? 6.647 2.093 -20.616 1.00 92.25 224 GLU A C 1
ATOM 1748 O O . GLU A 1 224 ? 7.866 2.188 -20.525 1.00 92.25 224 GLU A O 1
ATOM 1753 N N . ARG A 1 225 ? 6.085 1.494 -21.674 1.00 90.44 225 ARG A N 1
ATOM 1754 C CA . ARG A 1 225 ? 6.878 0.876 -22.753 1.00 90.44 225 ARG A CA 1
ATOM 1755 C C . ARG A 1 225 ? 7.731 1.857 -23.564 1.00 90.44 225 ARG A C 1
ATOM 1757 O O . ARG A 1 225 ? 8.599 1.406 -24.309 1.00 90.44 225 ARG A O 1
ATOM 1764 N N . VAL A 1 226 ? 7.434 3.157 -23.507 1.00 89.06 226 VAL A N 1
ATOM 1765 C CA . VAL A 1 226 ? 8.208 4.202 -24.199 1.00 89.06 226 VAL A CA 1
ATOM 1766 C C . VAL A 1 226 ? 9.041 5.050 -23.240 1.00 89.06 226 VAL A C 1
ATOM 1768 O O . VAL A 1 226 ? 9.922 5.776 -23.699 1.00 89.06 226 VAL A O 1
ATOM 1771 N N . GLU A 1 227 ? 8.796 4.936 -21.936 1.00 87.88 227 GLU A N 1
ATOM 1772 C CA . GLU A 1 227 ? 9.530 5.652 -20.900 1.00 87.88 227 GLU A CA 1
ATOM 1773 C C . GLU A 1 227 ? 10.832 4.937 -20.524 1.00 87.88 227 GLU A C 1
ATOM 1775 O O . GLU A 1 227 ? 10.937 3.708 -20.491 1.00 87.88 227 GLU A O 1
ATOM 1780 N N . HIS A 1 228 ? 11.862 5.729 -20.232 1.00 85.56 228 HIS A N 1
ATOM 1781 C CA . HIS A 1 228 ? 13.172 5.195 -19.880 1.00 85.56 228 HIS A CA 1
ATOM 1782 C C . HIS A 1 228 ? 13.174 4.655 -18.447 1.00 85.56 228 HIS A C 1
ATOM 1784 O O . HIS A 1 228 ? 12.774 5.345 -17.517 1.00 85.56 228 HIS A O 1
ATOM 1790 N N . GLY A 1 229 ? 13.713 3.453 -18.251 1.00 89.44 229 GLY A N 1
ATOM 1791 C CA . GLY A 1 229 ? 13.921 2.882 -16.919 1.00 89.44 229 GLY A CA 1
ATOM 1792 C C . GLY A 1 229 ? 12.734 2.107 -16.346 1.00 89.44 229 GLY A C 1
ATOM 1793 O O . GLY A 1 229 ? 12.846 1.626 -15.225 1.00 89.44 229 GLY A O 1
ATOM 1794 N N . GLN A 1 230 ? 11.648 1.936 -17.103 1.00 93.00 230 GLN A N 1
ATOM 1795 C CA . GLN A 1 230 ? 10.432 1.271 -16.629 1.00 93.00 230 GLN A CA 1
ATOM 1796 C C . GLN A 1 230 ? 10.502 -0.262 -16.692 1.00 93.00 230 GLN A C 1
ATOM 1798 O O . GLN A 1 230 ? 11.172 -0.852 -17.555 1.00 93.00 230 GLN A O 1
ATOM 1803 N N . ASN A 1 231 ? 9.788 -0.921 -15.769 1.00 94.44 231 ASN A N 1
ATOM 1804 C CA . ASN A 1 231 ? 9.749 -2.377 -15.664 1.00 94.44 231 ASN A CA 1
ATOM 1805 C C . ASN A 1 231 ? 8.332 -2.947 -15.517 1.00 94.44 231 ASN A C 1
ATOM 1807 O O . ASN A 1 231 ? 7.773 -2.987 -14.428 1.00 94.44 231 ASN A O 1
ATOM 1811 N N . ASN A 1 232 ? 7.799 -3.476 -16.617 1.00 95.44 232 ASN A N 1
ATOM 1812 C CA . ASN A 1 232 ? 6.431 -3.982 -16.703 1.00 95.44 232 ASN A CA 1
ATOM 1813 C C . ASN A 1 232 ? 6.419 -5.442 -17.173 1.00 95.44 232 ASN A C 1
ATOM 1815 O O . ASN A 1 232 ? 7.206 -5.807 -18.056 1.00 95.44 232 ASN A O 1
ATOM 1819 N N . VAL A 1 233 ? 5.514 -6.272 -16.639 1.00 96.50 233 VAL A N 1
ATOM 1820 C CA . VAL A 1 233 ? 5.431 -7.696 -17.003 1.00 96.50 233 VAL A CA 1
ATOM 1821 C C . VAL A 1 233 ? 5.245 -7.929 -18.513 1.00 96.50 233 VAL A C 1
ATOM 1823 O O . VAL A 1 233 ? 5.793 -8.877 -19.075 1.00 96.50 233 VAL A O 1
ATOM 1826 N N . LEU A 1 234 ? 4.540 -7.033 -19.214 1.00 95.50 234 LEU A N 1
ATOM 1827 C CA . LEU A 1 234 ? 4.290 -7.117 -20.660 1.00 95.50 234 LEU A CA 1
ATOM 1828 C C . LEU A 1 234 ? 5.548 -6.885 -21.514 1.00 95.50 234 LEU A C 1
ATOM 1830 O O . LEU A 1 234 ? 5.491 -6.969 -22.741 1.00 95.50 234 LEU A O 1
ATOM 1834 N N . MET A 1 235 ? 6.693 -6.612 -20.885 1.00 93.50 235 MET A N 1
ATOM 1835 C CA . MET A 1 235 ? 8.002 -6.540 -21.536 1.00 93.50 235 MET A CA 1
ATOM 1836 C C . MET A 1 235 ? 8.754 -7.889 -21.546 1.00 93.50 235 MET A C 1
ATOM 1838 O O . MET A 1 235 ? 9.901 -7.920 -21.990 1.00 93.50 235 MET A O 1
ATOM 1842 N N . TYR A 1 236 ? 8.139 -8.984 -21.071 1.00 92.56 236 TYR A N 1
ATOM 1843 C CA . TYR A 1 236 ? 8.750 -10.322 -20.948 1.00 92.56 236 TYR A CA 1
ATOM 1844 C C . TYR A 1 236 ? 8.016 -11.418 -21.745 1.00 92.56 236 TYR A C 1
ATOM 1846 O O . TYR A 1 236 ? 7.740 -12.496 -21.221 1.00 92.56 236 TYR A O 1
ATOM 1854 N N . ASP A 1 237 ? 7.681 -11.152 -23.010 1.00 90.50 237 ASP A N 1
ATOM 1855 C CA . ASP A 1 237 ? 7.082 -12.132 -23.937 1.00 90.50 237 ASP A CA 1
ATOM 1856 C C . ASP A 1 237 ? 5.769 -12.786 -23.449 1.00 90.50 237 ASP A C 1
ATOM 1858 O O . ASP A 1 237 ? 5.450 -13.930 -23.784 1.00 90.50 237 ASP A O 1
ATOM 1862 N N . VAL A 1 238 ? 4.959 -12.040 -22.692 1.00 95.44 238 VAL A N 1
ATOM 1863 C CA . VAL A 1 238 ? 3.592 -12.431 -22.314 1.00 95.44 238 VAL A CA 1
ATOM 1864 C C . VAL A 1 238 ? 2.547 -11.548 -22.981 1.00 95.44 238 VAL A C 1
ATOM 1866 O O . VAL A 1 238 ? 2.815 -10.420 -23.392 1.00 95.44 238 VAL A O 1
ATOM 1869 N N . THR A 1 239 ? 1.324 -12.064 -23.091 1.00 96.69 239 THR A N 1
ATOM 1870 C CA . THR A 1 239 ? 0.197 -11.324 -23.666 1.00 96.69 239 THR A CA 1
ATOM 1871 C C . THR A 1 239 ? -0.645 -10.650 -22.579 1.00 96.69 239 THR A C 1
ATOM 1873 O O . THR A 1 239 ? -0.713 -11.165 -21.461 1.00 96.69 239 THR A O 1
ATOM 1876 N N . PRO A 1 240 ? -1.377 -9.565 -22.899 1.00 97.00 240 PRO A N 1
ATOM 1877 C CA . PRO A 1 240 ? -2.354 -8.974 -21.979 1.00 97.00 240 PRO A CA 1
ATOM 1878 C C . PRO A 1 240 ? -3.374 -9.987 -21.444 1.00 97.00 240 PRO A C 1
ATOM 1880 O O . PRO A 1 240 ? -3.680 -9.981 -20.257 1.00 97.00 240 PRO A O 1
ATOM 1883 N N . ASP A 1 241 ? -3.833 -10.923 -22.280 1.00 98.25 241 ASP A N 1
ATOM 1884 C CA . ASP A 1 241 ? -4.749 -11.987 -21.851 1.00 98.25 241 ASP A CA 1
ATOM 1885 C C . ASP A 1 241 ? -4.118 -12.929 -20.821 1.00 98.25 241 ASP A C 1
ATOM 1887 O O . ASP A 1 241 ? -4.812 -13.453 -19.951 1.00 98.25 241 ASP A O 1
ATOM 1891 N N . TRP A 1 242 ? -2.814 -13.199 -20.936 1.00 97.88 242 TRP A N 1
ATOM 1892 C CA . TRP A 1 242 ? -2.094 -13.977 -19.933 1.00 97.88 242 TRP A CA 1
ATOM 1893 C C . TRP A 1 242 ? -2.028 -13.210 -18.611 1.00 97.88 242 TRP A C 1
ATOM 1895 O O . TRP A 1 242 ? -2.429 -13.755 -17.585 1.00 97.88 242 TRP A O 1
ATOM 1905 N N . VAL A 1 243 ? -1.649 -11.930 -18.654 1.00 98.25 243 VAL A N 1
ATOM 1906 C CA . VAL A 1 243 ? -1.570 -11.057 -17.471 1.00 98.25 243 VAL A CA 1
ATOM 1907 C C . VAL A 1 243 ? -2.922 -10.967 -16.762 1.00 98.25 243 VAL A C 1
ATOM 1909 O O . VAL A 1 243 ? -3.002 -11.143 -15.548 1.00 98.25 243 VAL A O 1
ATOM 1912 N N . LEU A 1 244 ? -4.002 -10.783 -17.524 1.00 98.12 244 LEU A N 1
ATOM 1913 C CA . LEU A 1 244 ? -5.363 -10.724 -16.998 1.00 98.12 244 LEU A CA 1
ATOM 1914 C C . LEU A 1 244 ? -5.773 -12.034 -16.302 1.00 98.12 244 LEU A C 1
ATOM 1916 O O . LEU A 1 244 ? -6.395 -12.006 -15.239 1.00 98.12 244 LEU A O 1
ATOM 1920 N N . ARG A 1 245 ? -5.414 -13.195 -16.867 1.00 98.50 245 ARG A N 1
ATOM 1921 C CA . ARG A 1 245 ? -5.695 -14.499 -16.243 1.00 98.50 245 ARG A CA 1
ATOM 1922 C C . ARG A 1 245 ? -4.930 -14.700 -14.939 1.00 98.50 245 ARG A C 1
ATOM 1924 O O . ARG A 1 245 ? -5.526 -15.179 -13.975 1.00 98.50 245 ARG A O 1
ATOM 1931 N N . GLU A 1 246 ? -3.652 -14.341 -14.889 1.00 98.56 246 GLU A N 1
ATOM 1932 C CA . GLU A 1 246 ? -2.859 -14.447 -13.658 1.00 98.56 246 GLU A CA 1
ATOM 1933 C C . GLU A 1 246 ? -3.364 -13.482 -12.580 1.00 98.56 246 GLU A C 1
ATOM 1935 O O . GLU A 1 246 ? -3.522 -13.875 -11.424 1.00 98.56 246 GLU A O 1
ATOM 1940 N N . MET A 1 247 ? -3.735 -12.257 -12.970 1.00 98.50 247 MET A N 1
ATOM 1941 C CA . MET A 1 247 ? -4.357 -11.270 -12.085 1.00 98.50 247 MET A CA 1
ATOM 1942 C C . MET A 1 247 ? -5.625 -11.832 -11.432 1.00 98.50 247 MET A C 1
ATOM 1944 O O . MET A 1 247 ? -5.772 -11.782 -10.209 1.00 98.50 247 MET A O 1
ATOM 1948 N N . HIS A 1 248 ? -6.533 -12.408 -12.227 1.00 98.50 248 HIS A N 1
ATOM 1949 C CA . HIS A 1 248 ? -7.749 -13.035 -11.706 1.00 98.50 248 HIS A CA 1
ATOM 1950 C C . HIS A 1 248 ? -7.455 -14.274 -10.856 1.00 98.50 248 HIS A C 1
ATOM 1952 O O . HIS A 1 248 ? -8.091 -14.467 -9.824 1.00 98.50 248 HIS A O 1
ATOM 1958 N N . THR A 1 249 ? -6.464 -15.081 -11.236 1.00 98.69 249 THR A N 1
ATOM 1959 C CA . THR A 1 249 ? -6.067 -16.275 -10.476 1.00 98.69 249 THR A CA 1
ATOM 1960 C C . THR A 1 249 ? -5.586 -15.909 -9.071 1.00 98.69 249 THR A C 1
ATOM 1962 O O . THR A 1 249 ? -6.033 -16.520 -8.094 1.00 98.69 249 THR A O 1
ATOM 1965 N N . ALA A 1 250 ? -4.734 -14.887 -8.957 1.00 98.69 250 ALA A N 1
ATOM 1966 C CA . ALA A 1 250 ? -4.254 -14.364 -7.683 1.00 98.69 250 ALA A CA 1
ATOM 1967 C C . ALA A 1 250 ? -5.401 -13.736 -6.865 1.00 98.69 250 ALA A C 1
ATOM 1969 O O . ALA A 1 250 ? -5.603 -14.085 -5.701 1.00 98.69 250 ALA A O 1
ATOM 1970 N N . ALA A 1 251 ? -6.239 -12.909 -7.498 1.00 98.69 251 ALA A N 1
ATOM 1971 C CA . ALA A 1 251 ? -7.408 -12.300 -6.862 1.00 98.69 251 ALA A CA 1
ATOM 1972 C C . ALA A 1 251 ? -8.381 -13.349 -6.286 1.00 98.69 251 ALA A C 1
ATOM 1974 O O . ALA A 1 251 ? -8.834 -13.241 -5.144 1.00 98.69 251 ALA A O 1
ATOM 1975 N N . ASP A 1 252 ? -8.681 -14.400 -7.047 1.00 98.69 252 ASP A N 1
ATOM 1976 C CA . ASP A 1 252 ? -9.572 -15.470 -6.605 1.00 98.69 252 ASP A CA 1
ATOM 1977 C C . ASP A 1 252 ? -8.934 -16.341 -5.521 1.00 98.69 252 ASP A C 1
ATOM 1979 O O . ASP A 1 252 ? -9.638 -16.850 -4.648 1.00 98.69 252 ASP A O 1
ATOM 1983 N N . SER A 1 253 ? -7.608 -16.503 -5.539 1.00 98.62 253 SER A N 1
ATOM 1984 C CA . SER A 1 253 ? -6.875 -17.167 -4.460 1.00 98.62 253 SER A CA 1
ATOM 1985 C C . SER A 1 253 ? -7.017 -16.408 -3.140 1.00 98.62 253 SER A C 1
ATOM 1987 O O . SER A 1 253 ? -7.446 -17.005 -2.148 1.00 98.62 253 SER A O 1
ATOM 1989 N N . ALA A 1 254 ? -6.797 -15.088 -3.147 1.00 98.56 254 ALA A N 1
ATOM 1990 C CA . ALA A 1 254 ? -7.005 -14.238 -1.976 1.00 98.56 254 ALA A CA 1
ATOM 1991 C C . ALA A 1 254 ? -8.442 -14.356 -1.436 1.00 98.56 254 ALA A C 1
ATOM 1993 O O . ALA A 1 254 ? -8.646 -14.611 -0.247 1.00 98.56 254 ALA A O 1
ATOM 1994 N N . ARG A 1 255 ? -9.455 -14.261 -2.312 1.00 98.62 255 ARG A N 1
ATOM 1995 C CA . ARG A 1 255 ? -10.871 -14.394 -1.918 1.00 98.62 255 ARG A CA 1
ATOM 1996 C C . ARG A 1 255 ? -11.187 -15.759 -1.312 1.00 98.62 255 ARG A C 1
ATOM 1998 O O . ARG A 1 255 ? -11.877 -15.820 -0.299 1.00 98.62 255 ARG A O 1
ATOM 2005 N N . ARG A 1 256 ? -10.676 -16.851 -1.895 1.00 98.62 256 ARG A N 1
ATOM 2006 C CA . ARG A 1 256 ? -10.884 -18.209 -1.363 1.00 98.62 256 ARG A CA 1
ATOM 2007 C C . ARG A 1 256 ? -10.294 -18.371 0.034 1.00 98.62 256 ARG A C 1
ATOM 2009 O O . ARG A 1 256 ? -10.967 -18.926 0.894 1.00 98.62 256 ARG A O 1
ATOM 2016 N N . ARG A 1 257 ? -9.078 -17.867 0.273 1.00 98.44 257 ARG A N 1
ATOM 2017 C CA . ARG A 1 257 ? -8.426 -17.929 1.596 1.00 98.44 257 ARG A CA 1
ATOM 2018 C C . ARG A 1 257 ? -9.211 -17.181 2.670 1.00 98.44 257 ARG A C 1
ATOM 2020 O O . ARG A 1 257 ? -9.229 -17.600 3.818 1.00 98.44 257 ARG A O 1
ATOM 2027 N N . LEU A 1 258 ? -9.861 -16.083 2.291 1.00 98.56 258 LEU A N 1
ATOM 2028 C CA . LEU A 1 258 ? -10.584 -15.213 3.216 1.00 98.56 258 LEU A CA 1
ATOM 2029 C C . LEU A 1 258 ? -12.068 -15.566 3.365 1.00 98.56 258 LEU A C 1
ATOM 2031 O O . LEU A 1 258 ? -12.744 -14.960 4.192 1.00 98.56 258 LEU A O 1
ATOM 2035 N N . ALA A 1 259 ? -12.588 -16.521 2.589 1.00 98.31 259 ALA A N 1
ATOM 2036 C CA . ALA A 1 259 ? -14.022 -16.785 2.496 1.00 98.31 259 ALA A CA 1
ATOM 2037 C C . ALA A 1 259 ? -14.664 -17.113 3.854 1.00 98.31 259 ALA A C 1
ATOM 2039 O O . ALA A 1 259 ? -15.707 -16.550 4.189 1.00 98.31 259 ALA A O 1
ATOM 2040 N N . GLU A 1 260 ? -14.032 -17.975 4.655 1.00 98.00 260 GLU A N 1
ATOM 2041 C CA . GLU A 1 260 ? -14.544 -18.359 5.978 1.00 98.00 260 GLU A CA 1
ATOM 2042 C C . GLU A 1 260 ? -14.499 -17.190 6.969 1.00 98.00 260 GLU A C 1
ATOM 2044 O O . GLU A 1 260 ? -15.476 -16.935 7.673 1.00 98.00 260 GLU A O 1
ATOM 2049 N N . LEU A 1 261 ? -13.409 -16.416 6.963 1.00 97.88 261 LEU A N 1
ATOM 2050 C CA . LEU A 1 261 ? -13.254 -15.234 7.812 1.00 97.88 261 LEU A CA 1
ATOM 2051 C C . LEU A 1 261 ? -14.285 -14.151 7.473 1.00 97.88 261 LEU A C 1
ATOM 2053 O O . LEU A 1 261 ? -14.879 -13.550 8.367 1.00 97.88 261 LEU A O 1
ATOM 2057 N N . ILE A 1 262 ? -14.559 -13.938 6.185 1.00 97.94 262 ILE A N 1
ATOM 2058 C CA . ILE A 1 262 ? -15.587 -12.999 5.721 1.00 97.94 262 ILE A CA 1
ATOM 2059 C C . ILE A 1 262 ? -16.980 -13.482 6.121 1.00 97.94 262 ILE A C 1
ATOM 2061 O O . ILE A 1 262 ? -17.773 -12.687 6.624 1.00 97.94 262 ILE A O 1
ATOM 2065 N N . ALA A 1 263 ? -17.277 -14.774 5.950 1.00 97.69 263 ALA A N 1
ATOM 2066 C CA . ALA A 1 263 ? -18.547 -15.357 6.381 1.00 97.69 263 ALA A CA 1
ATOM 2067 C C . ALA A 1 263 ? -18.752 -15.236 7.903 1.00 97.69 263 ALA A C 1
ATOM 2069 O O . ALA A 1 263 ? -19.877 -15.038 8.357 1.00 97.69 263 ALA A O 1
ATOM 2070 N N . GLY A 1 264 ? -17.664 -15.294 8.679 1.00 96.25 264 GLY A N 1
ATOM 2071 C CA . GLY A 1 264 ? -17.645 -15.040 10.120 1.00 96.25 264 GLY A CA 1
ATOM 2072 C C . GLY A 1 264 ? -17.696 -13.560 10.524 1.00 96.25 264 GLY A C 1
ATOM 2073 O O . GLY A 1 264 ? -17.731 -13.264 11.715 1.00 96.25 264 GLY A O 1
ATOM 2074 N N . GLY A 1 265 ? -17.703 -12.623 9.570 1.00 94.69 265 GLY A N 1
ATOM 2075 C CA . GLY A 1 265 ? -17.735 -11.183 9.843 1.00 94.69 265 GLY A CA 1
ATOM 2076 C C . GLY A 1 265 ? -16.403 -10.597 10.324 1.00 94.69 265 GLY A C 1
ATOM 2077 O O . GLY A 1 265 ? -16.393 -9.536 10.948 1.00 94.69 265 GLY A O 1
ATOM 2078 N N . PHE A 1 266 ? -15.277 -11.259 10.051 1.00 95.94 266 PHE A N 1
ATOM 2079 C CA . PHE A 1 266 ? -13.960 -10.803 10.483 1.00 95.94 266 PHE A CA 1
ATOM 2080 C C . PHE A 1 266 ? -13.489 -9.600 9.657 1.00 95.94 266 PHE A C 1
ATOM 2082 O O . PHE A 1 266 ? -13.091 -9.729 8.496 1.00 95.94 266 PHE A O 1
ATOM 2089 N N . ALA A 1 267 ? -13.528 -8.412 10.266 1.00 94.62 267 ALA A N 1
ATOM 2090 C CA . ALA A 1 267 ? -13.295 -7.147 9.572 1.00 94.62 267 ALA A CA 1
ATOM 2091 C C . ALA A 1 267 ? -11.981 -7.097 8.763 1.00 94.62 267 ALA A C 1
ATOM 2093 O O . ALA A 1 267 ? -12.059 -6.697 7.603 1.00 94.62 267 ALA A O 1
ATOM 2094 N N . PRO A 1 268 ? -10.811 -7.548 9.264 1.00 95.25 268 PRO A N 1
ATOM 2095 C CA . PRO A 1 268 ? -9.563 -7.493 8.494 1.00 95.25 268 PRO A CA 1
ATOM 2096 C C . PRO A 1 268 ? -9.627 -8.268 7.173 1.00 95.25 268 PRO A C 1
ATOM 2098 O O . PRO A 1 268 ? -9.117 -7.797 6.161 1.00 95.25 268 PRO A O 1
ATOM 2101 N N . ALA A 1 269 ? -10.312 -9.415 7.141 1.00 97.38 269 ALA A N 1
ATOM 2102 C CA . ALA A 1 269 ? -10.512 -10.178 5.911 1.00 97.38 269 ALA A CA 1
ATOM 2103 C C . ALA A 1 269 ? -11.403 -9.424 4.906 1.00 97.38 269 ALA A C 1
ATOM 2105 O O . ALA A 1 269 ? -11.120 -9.405 3.706 1.00 97.38 269 ALA A O 1
ATOM 2106 N N . VAL A 1 270 ? -12.445 -8.743 5.396 1.00 97.44 270 VAL A N 1
ATOM 2107 C CA . VAL A 1 270 ? -13.304 -7.886 4.564 1.00 97.44 270 VAL A CA 1
ATOM 2108 C C . VAL A 1 270 ? -12.509 -6.706 3.991 1.00 97.44 270 VAL A C 1
ATOM 2110 O O . VAL A 1 270 ? -12.685 -6.369 2.822 1.00 97.44 270 VAL A O 1
ATOM 2113 N N . GLU A 1 271 ? -11.611 -6.092 4.767 1.00 96.75 271 GLU A N 1
ATOM 2114 C CA . GLU A 1 271 ? -10.765 -4.982 4.294 1.00 96.75 271 GLU A CA 1
ATOM 2115 C C . GLU A 1 271 ? -9.838 -5.403 3.160 1.00 96.75 271 GLU A C 1
ATOM 2117 O O . GLU A 1 271 ? -9.721 -4.666 2.184 1.00 96.75 271 GLU A O 1
ATOM 2122 N N . ILE A 1 272 ? -9.226 -6.588 3.252 1.00 97.69 272 ILE A N 1
ATOM 2123 C CA . ILE A 1 272 ? -8.346 -7.117 2.202 1.00 97.69 272 ILE A CA 1
ATOM 2124 C C . ILE A 1 272 ? -9.128 -7.297 0.896 1.00 97.69 272 ILE A C 1
ATOM 2126 O O . ILE A 1 272 ? -8.701 -6.810 -0.148 1.00 97.69 272 ILE A O 1
ATOM 2130 N N . VAL A 1 273 ? -10.310 -7.924 0.936 1.00 98.12 273 VAL A N 1
ATOM 2131 C CA . VAL A 1 273 ? -11.125 -8.100 -0.281 1.00 98.12 273 VAL A CA 1
ATOM 2132 C C . VAL A 1 273 ? -11.610 -6.762 -0.836 1.00 98.12 273 VAL A C 1
ATOM 2134 O O . VAL A 1 273 ? -11.537 -6.540 -2.041 1.00 98.12 273 VAL A O 1
ATOM 2137 N N . ARG A 1 274 ? -12.021 -5.823 0.020 1.00 97.75 274 ARG A N 1
ATOM 2138 C CA . ARG A 1 274 ? -12.409 -4.478 -0.432 1.00 97.75 274 ARG A CA 1
ATOM 2139 C C . ARG A 1 274 ? -11.236 -3.703 -1.022 1.00 97.75 274 ARG A C 1
ATOM 2141 O O . ARG A 1 274 ? -11.439 -2.946 -1.966 1.00 97.75 274 ARG A O 1
ATOM 21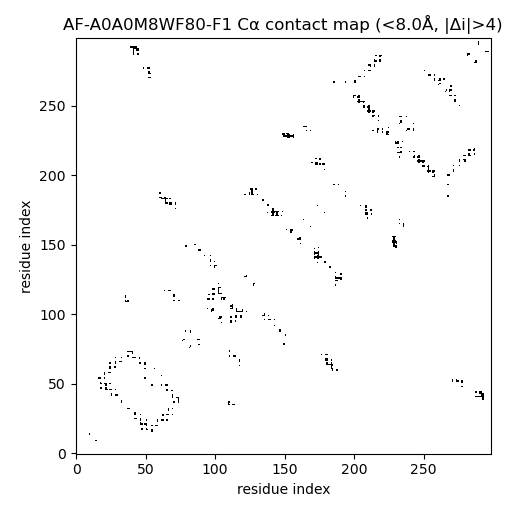48 N N . GLN A 1 275 ? -10.026 -3.878 -0.494 1.00 97.25 275 GLN A N 1
ATOM 2149 C CA . GLN A 1 275 ? -8.815 -3.294 -1.060 1.00 97.25 275 GLN A CA 1
ATOM 2150 C C . GLN A 1 275 ? -8.515 -3.873 -2.440 1.00 97.25 275 GLN A C 1
ATOM 2152 O O . GLN A 1 275 ? -8.236 -3.103 -3.356 1.00 97.25 275 GLN A O 1
ATOM 2157 N N . LEU A 1 276 ? -8.610 -5.195 -2.592 1.00 97.56 276 LEU A N 1
ATOM 2158 C CA . LEU A 1 276 ? -8.456 -5.876 -3.874 1.00 97.56 276 LEU A CA 1
ATOM 2159 C C . LEU A 1 276 ? -9.460 -5.331 -4.893 1.00 97.56 276 LEU A C 1
ATOM 2161 O O . LEU A 1 276 ? -9.063 -4.832 -5.941 1.00 97.56 276 LEU A O 1
ATOM 2165 N N . ASP A 1 277 ? -10.751 -5.354 -4.564 1.00 96.94 277 ASP A N 1
ATOM 2166 C CA . ASP A 1 277 ? -11.809 -4.903 -5.470 1.00 96.94 277 ASP A CA 1
ATOM 2167 C C . ASP A 1 277 ? -11.656 -3.419 -5.828 1.00 96.94 277 ASP A C 1
ATOM 2169 O O . ASP A 1 277 ? -11.816 -3.044 -6.991 1.00 96.94 277 ASP A O 1
ATOM 2173 N N . CYS A 1 278 ? -11.301 -2.577 -4.852 1.00 95.06 278 CYS A N 1
ATOM 2174 C CA . CYS A 1 278 ? -11.060 -1.157 -5.073 1.00 95.06 278 CYS A CA 1
ATOM 2175 C C . CYS A 1 278 ? -9.870 -0.927 -6.011 1.00 95.06 278 CYS A C 1
ATOM 2177 O O . CYS A 1 278 ? -10.016 -0.182 -6.974 1.00 95.06 278 CYS A O 1
ATOM 2179 N N . ALA A 1 279 ? -8.732 -1.586 -5.778 1.00 94.44 279 ALA A N 1
ATOM 2180 C CA . ALA A 1 279 ? -7.537 -1.427 -6.601 1.00 94.44 279 ALA A CA 1
ATOM 2181 C C . ALA A 1 279 ? -7.759 -1.918 -8.039 1.00 94.44 279 ALA A C 1
ATOM 2183 O O . ALA A 1 279 ? -7.460 -1.187 -8.981 1.00 94.44 279 ALA A O 1
ATOM 2184 N N . LEU A 1 280 ? -8.342 -3.109 -8.218 1.00 95.06 280 LEU A N 1
ATOM 2185 C CA . LEU A 1 280 ? -8.635 -3.652 -9.548 1.00 95.06 280 LEU A CA 1
ATOM 2186 C C . LEU A 1 280 ? -9.628 -2.769 -10.315 1.00 95.06 280 LEU A C 1
ATOM 2188 O O . LEU A 1 280 ? -9.427 -2.492 -11.494 1.00 95.06 280 LEU A O 1
ATOM 2192 N N . SER A 1 281 ? -10.682 -2.298 -9.642 1.00 93.12 281 SER A N 1
ATOM 2193 C CA . SER A 1 281 ? -11.675 -1.417 -10.268 1.00 93.12 281 SER A CA 1
ATOM 2194 C C . SER A 1 281 ? -11.083 -0.060 -10.627 1.00 93.12 281 SER A C 1
ATOM 2196 O O . SER A 1 281 ? -11.437 0.496 -11.662 1.00 93.12 281 SER A O 1
ATOM 2198 N N . PHE A 1 282 ? -10.188 0.472 -9.790 1.00 90.00 282 PHE A N 1
ATOM 2199 C CA . PHE A 1 282 ? -9.530 1.745 -10.051 1.00 90.00 282 PHE A CA 1
ATOM 2200 C C . PHE A 1 282 ? -8.623 1.635 -11.279 1.00 90.00 282 PHE A C 1
ATOM 2202 O O . PHE A 1 282 ? -8.842 2.361 -12.244 1.00 90.00 282 PHE A O 1
ATOM 2209 N N . TYR A 1 283 ? -7.700 0.666 -11.302 1.00 89.44 283 TYR A N 1
ATOM 2210 C CA . TYR A 1 283 ? -6.784 0.460 -12.432 1.00 89.44 283 TYR A CA 1
ATOM 2211 C C . TYR A 1 283 ? -7.491 0.101 -13.747 1.00 89.44 283 TYR A C 1
ATOM 2213 O O . TYR A 1 283 ? -6.972 0.393 -14.820 1.00 89.44 283 TYR A O 1
ATOM 2221 N N . ALA A 1 284 ? -8.702 -0.460 -13.695 1.00 88.50 284 ALA A N 1
ATOM 2222 C CA . ALA A 1 284 ? -9.503 -0.704 -14.894 1.00 88.50 284 ALA A CA 1
ATOM 2223 C C . ALA A 1 284 ? -9.980 0.582 -15.598 1.00 88.50 284 ALA A C 1
ATOM 2225 O O . ALA A 1 284 ? -10.341 0.530 -16.774 1.00 88.50 284 ALA A O 1
ATOM 2226 N N . VAL A 1 285 ? -10.025 1.722 -14.897 1.00 85.12 285 VAL A N 1
ATOM 2227 C CA . VAL A 1 285 ? -10.580 2.981 -15.431 1.00 85.12 285 VAL A CA 1
ATOM 2228 C C . VAL A 1 285 ? -9.631 4.175 -15.333 1.00 85.12 285 VAL A C 1
ATOM 2230 O O . VAL A 1 285 ? -9.821 5.152 -16.060 1.00 85.12 285 VAL A O 1
ATOM 2233 N N . ALA A 1 286 ? -8.639 4.131 -14.444 1.00 77.75 286 ALA A N 1
ATOM 2234 C CA . ALA A 1 286 ? -7.742 5.239 -14.149 1.00 77.75 286 ALA A CA 1
ATOM 2235 C C . ALA A 1 286 ? -6.413 4.768 -13.528 1.00 77.75 286 ALA A C 1
ATOM 2237 O O . ALA A 1 286 ? -6.347 3.735 -12.871 1.00 77.75 286 ALA A O 1
ATOM 2238 N N . ASP A 1 287 ? -5.363 5.579 -13.666 1.00 76.88 287 ASP A N 1
ATOM 2239 C CA . ASP A 1 287 ? -4.206 5.548 -12.760 1.00 76.88 287 ASP A CA 1
ATOM 2240 C C . ASP A 1 287 ? -4.518 6.441 -11.551 1.00 76.88 287 ASP A C 1
ATOM 2242 O O . ASP A 1 287 ? -5.179 7.464 -11.708 1.00 76.88 287 ASP A O 1
ATOM 2246 N N . PHE A 1 288 ? -4.098 6.064 -10.342 1.00 72.94 288 PHE A N 1
ATOM 2247 C CA . PHE A 1 288 ? -4.231 6.901 -9.143 1.00 72.94 288 PHE A CA 1
ATOM 2248 C C . PHE A 1 288 ? -3.470 8.226 -9.286 1.00 72.94 288 PHE A C 1
ATOM 2250 O O . PHE A 1 288 ? -3.854 9.228 -8.673 1.00 72.94 288 PHE A O 1
ATOM 2257 N N . ARG A 1 289 ? -2.412 8.253 -10.109 1.00 72.38 289 ARG A N 1
ATOM 2258 C CA . ARG A 1 289 ? -1.728 9.491 -10.493 1.00 72.38 289 ARG A CA 1
ATOM 2259 C C . ARG A 1 289 ? -2.644 10.361 -11.367 1.00 72.38 289 ARG A C 1
ATOM 2261 O O . ARG A 1 289 ? -3.337 9.879 -12.256 1.00 72.38 289 ARG A O 1
ATOM 2268 N N . GLY A 1 290 ? -2.640 11.672 -11.117 1.00 64.44 290 GLY A N 1
ATOM 2269 C CA . GLY A 1 290 ? -3.416 12.649 -11.898 1.00 64.44 290 GLY A CA 1
ATOM 2270 C C . GLY A 1 290 ? -4.841 12.924 -11.399 1.00 64.44 290 GLY A C 1
ATOM 2271 O O . GLY A 1 290 ? -5.554 13.711 -12.020 1.00 64.44 290 GLY A O 1
ATOM 2272 N N . TRP A 1 291 ? -5.252 12.343 -10.266 1.00 63.03 291 TRP A N 1
ATOM 2273 C CA . TRP A 1 291 ? -6.546 12.624 -9.636 1.00 63.03 291 TRP A CA 1
ATOM 2274 C C . TRP A 1 291 ? -6.349 13.163 -8.218 1.00 63.03 291 TRP A C 1
ATOM 2276 O O . TRP A 1 291 ? -5.926 12.437 -7.321 1.00 63.03 291 TRP A O 1
ATOM 2286 N N . GLY A 1 292 ? -6.678 14.441 -8.004 1.00 55.78 292 GLY A N 1
ATOM 2287 C CA . GLY A 1 292 ? -6.682 15.057 -6.670 1.00 55.78 292 GLY A CA 1
ATOM 2288 C C . GLY A 1 292 ? -5.821 16.304 -6.506 1.00 55.78 292 GLY A C 1
ATOM 2289 O O . GLY A 1 292 ? -6.167 17.166 -5.708 1.00 55.78 292 GLY A O 1
ATOM 2290 N N . SER A 1 293 ? -4.778 16.481 -7.309 1.00 48.25 293 SER A N 1
ATOM 2291 C CA . SER A 1 293 ? -3.961 17.697 -7.319 1.00 48.25 293 SER A CA 1
ATOM 2292 C C . SER A 1 293 ? -3.744 18.157 -8.758 1.00 48.25 293 SER A C 1
ATOM 2294 O O . SER A 1 293 ? -3.612 17.323 -9.652 1.00 48.25 293 SER A O 1
ATOM 2296 N N . ASP A 1 294 ? -3.775 19.474 -8.988 1.00 42.06 294 ASP A N 1
ATOM 2297 C CA . ASP A 1 294 ? -3.648 20.135 -10.297 1.00 42.06 294 ASP A CA 1
ATOM 2298 C C . ASP A 1 294 ? -2.261 19.914 -10.944 1.00 42.06 294 ASP A C 1
ATOM 2300 O O . ASP A 1 294 ? -1.481 20.846 -11.137 1.00 42.06 294 ASP A O 1
ATOM 2304 N N . ALA A 1 295 ? -1.932 18.673 -11.293 1.00 40.16 295 ALA A N 1
ATOM 2305 C CA . ALA A 1 295 ? -0.909 18.348 -12.271 1.00 40.16 295 ALA A CA 1
ATOM 2306 C C . ALA A 1 295 ? -1.631 18.048 -13.593 1.00 40.16 295 ALA A C 1
ATOM 2308 O O . ALA A 1 295 ? -2.571 17.246 -13.595 1.00 40.16 295 ALA A O 1
ATOM 2309 N N . PRO A 1 296 ? -1.244 18.673 -14.721 1.00 35.72 296 PRO A N 1
ATOM 2310 C CA . PRO A 1 296 ? -1.804 18.296 -16.002 1.00 35.72 296 PRO A CA 1
ATOM 2311 C C . PRO A 1 296 ? -1.535 16.808 -16.194 1.00 35.72 296 PRO A C 1
ATOM 2313 O O . PRO A 1 296 ? -0.383 16.376 -16.171 1.00 35.72 296 PRO A O 1
ATOM 2316 N N . ALA A 1 297 ? -2.602 16.034 -16.386 1.00 37.91 297 ALA A N 1
ATOM 2317 C CA . ALA A 1 297 ? -2.498 14.748 -17.042 1.00 37.91 297 ALA A CA 1
ATOM 2318 C C . ALA A 1 297 ? -1.882 15.026 -18.416 1.00 37.91 297 ALA A C 1
ATOM 2320 O O . ALA A 1 297 ? -2.583 15.410 -19.355 1.00 37.91 297 ALA A O 1
ATOM 2321 N N . HIS A 1 298 ? -0.559 14.925 -18.520 1.00 33.09 298 HIS A N 1
ATOM 2322 C CA . HIS A 1 298 ? 0.088 14.785 -19.807 1.00 33.09 298 HIS A CA 1
ATOM 2323 C C . HIS A 1 298 ? -0.366 13.428 -20.345 1.00 33.09 298 HIS A C 1
ATOM 2325 O O . HIS A 1 298 ? 0.157 12.383 -19.973 1.00 33.09 298 HIS A O 1
ATOM 2331 N N . ARG A 1 299 ? -1.454 13.481 -21.118 1.00 38.62 299 ARG A N 1
ATOM 2332 C CA . ARG A 1 299 ? -1.777 12.497 -22.145 1.00 38.62 299 ARG A CA 1
ATOM 2333 C C . ARG A 1 299 ? -0.798 12.635 -23.299 1.00 38.62 299 ARG A C 1
ATOM 2335 O O . ARG A 1 299 ? -0.411 13.793 -23.587 1.00 38.62 299 ARG A O 1
#